Protein AF-V1CMM8-F1 (afdb_monomer_lite)

Foldseek 3Di:
DFDKDFWFFQVLVVVLCVVLVVLLLVLLVCVVDFDFDDDPRDTDGDHSVNSVVVNVVSVVVSCVVRVPPDTQWIATLQAIAGPVVRDGDGPVQFQAKEWAWAWFQDDDPPDDTDTDTWGWIWTAGDPDFIAIETRTDLVVQVRSCVSPVPHHYPSVLNVVLVVLVVVLVVVVVCCSPPVSVPPDDPVNVVVSVVSVCCSRPVSRVVRLVVVCVVRNQQDHHADPVGGRPGNHHYD

Structure (mmCIF, N/CA/C/O backbone):
data_AF-V1CMM8-F1
#
_entry.id   AF-V1CMM8-F1
#
loop_
_atom_site.group_PDB
_atom_site.id
_atom_site.type_symbol
_atom_site.label_atom_id
_atom_site.label_alt_id
_atom_site.label_comp_id
_atom_site.label_asym_id
_atom_site.label_entity_id
_atom_site.label_seq_id
_atom_site.pdbx_PDB_ins_code
_atom_site.Cartn_x
_atom_site.Cartn_y
_atom_site.Cartn_z
_atom_site.occupancy
_atom_site.B_iso_or_equiv
_atom_site.auth_seq_id
_atom_site.auth_comp_id
_atom_site.auth_asym_id
_atom_site.auth_atom_id
_atom_site.pdbx_PDB_model_num
ATOM 1 N N . MET A 1 1 ? 4.673 19.476 23.984 1.00 42.09 1 MET A N 1
ATOM 2 C CA . MET A 1 1 ? 3.910 19.162 22.752 1.00 42.09 1 MET A CA 1
ATOM 3 C C . MET A 1 1 ? 3.927 17.649 22.552 1.00 42.09 1 MET A C 1
ATOM 5 O O . MET A 1 1 ? 4.979 17.102 22.252 1.00 42.09 1 MET A O 1
ATOM 9 N N . LYS A 1 2 ? 2.826 16.941 22.838 1.00 54.44 2 LYS A N 1
ATOM 10 C CA . LYS A 1 2 ? 2.762 15.472 22.707 1.00 54.44 2 LYS A CA 1
ATOM 11 C C . LYS A 1 2 ? 3.070 15.080 21.256 1.00 54.44 2 LYS A C 1
ATOM 13 O O . LYS A 1 2 ? 2.524 15.695 20.346 1.00 54.44 2 LYS A O 1
ATOM 18 N N . SER A 1 3 ? 3.980 14.129 21.045 1.00 76.62 3 SER A N 1
ATOM 19 C CA . SER A 1 3 ? 4.471 13.712 19.724 1.00 76.62 3 SER A CA 1
ATOM 20 C C . SER A 1 3 ? 3.308 13.336 18.796 1.00 76.62 3 SER A C 1
ATOM 22 O O . SER A 1 3 ? 2.634 12.333 19.036 1.00 76.62 3 SER A O 1
ATOM 24 N N . LYS A 1 4 ? 3.057 14.146 17.761 1.00 87.19 4 LYS A N 1
ATOM 25 C CA . LYS A 1 4 ? 2.052 13.886 16.720 1.00 87.19 4 LYS A CA 1
ATOM 26 C C . LYS A 1 4 ? 2.775 13.588 15.418 1.00 87.19 4 LYS A C 1
ATOM 28 O O . LYS A 1 4 ? 3.549 14.423 14.953 1.00 87.19 4 LYS A O 1
ATOM 33 N N . ILE A 1 5 ? 2.492 12.440 14.812 1.00 91.69 5 ILE A N 1
ATOM 34 C CA . ILE A 1 5 ? 3.085 12.065 13.525 1.00 91.69 5 ILE A CA 1
ATOM 35 C C . ILE A 1 5 ? 1.998 12.083 12.459 1.00 91.69 5 ILE A C 1
ATOM 37 O O . ILE A 1 5 ? 0.996 11.372 12.562 1.00 91.69 5 ILE A O 1
ATOM 41 N N . LYS A 1 6 ? 2.191 12.933 11.447 1.00 93.31 6 LYS A N 1
ATOM 42 C CA . LYS A 1 6 ? 1.256 13.129 10.335 1.00 93.31 6 LYS A CA 1
ATOM 43 C C . LYS A 1 6 ? 1.526 12.116 9.228 1.00 93.31 6 LYS A C 1
ATOM 45 O O . LYS A 1 6 ? 2.673 11.893 8.848 1.00 93.31 6 LYS A O 1
ATOM 50 N N . PHE A 1 7 ? 0.457 11.563 8.671 1.00 92.44 7 PHE A N 1
ATOM 51 C CA . PHE A 1 7 ? 0.511 10.641 7.547 1.00 92.44 7 PHE A CA 1
ATOM 52 C C . PHE A 1 7 ? -0.087 11.263 6.292 1.00 92.44 7 PHE A C 1
ATOM 54 O O . PHE A 1 7 ? -1.218 11.758 6.287 1.00 92.44 7 PHE A O 1
ATOM 61 N N . HIS A 1 8 ? 0.686 11.186 5.215 1.00 90.94 8 HIS A N 1
ATOM 62 C CA . HIS A 1 8 ? 0.314 11.623 3.876 1.00 90.94 8 HIS A CA 1
ATOM 63 C C . HIS A 1 8 ? -0.118 10.429 3.026 1.00 90.94 8 HIS A C 1
ATOM 65 O O . HIS A 1 8 ? 0.166 9.269 3.347 1.00 90.94 8 HIS A O 1
ATOM 71 N N . SER A 1 9 ? -0.833 10.710 1.939 1.00 88.50 9 SER A N 1
ATOM 72 C CA . SER A 1 9 ? -1.258 9.655 1.029 1.00 88.50 9 SER A CA 1
ATOM 73 C C . SER A 1 9 ? -0.070 9.085 0.261 1.00 88.50 9 SER A C 1
ATOM 75 O O . SER A 1 9 ? 0.731 9.827 -0.291 1.00 88.50 9 SER A O 1
ATOM 77 N N . ILE A 1 10 ? 0.001 7.761 0.143 1.00 87.94 10 ILE A N 1
ATOM 78 C CA . ILE A 1 10 ? 1.009 7.085 -0.688 1.00 87.94 10 ILE A CA 1
ATOM 79 C C . ILE A 1 10 ? 0.524 6.822 -2.121 1.00 87.94 10 ILE A C 1
ATOM 81 O O . ILE A 1 10 ? 1.169 6.072 -2.852 1.00 87.94 10 ILE A O 1
ATOM 85 N N . PHE A 1 11 ? -0.604 7.418 -2.529 1.00 85.81 11 PHE A N 1
ATOM 86 C CA . PHE A 1 11 ? -1.173 7.243 -3.871 1.00 85.81 11 PHE A CA 1
ATOM 87 C C . PHE A 1 11 ? -0.202 7.674 -4.976 1.00 85.81 11 PHE A C 1
ATOM 89 O O . PHE A 1 11 ? -0.108 7.010 -6.003 1.00 85.81 11 PHE A O 1
ATOM 96 N N . TYR A 1 12 ? 0.602 8.711 -4.730 1.00 84.25 12 TYR A N 1
ATOM 97 C CA . TYR A 1 12 ? 1.599 9.181 -5.691 1.00 84.25 12 TYR A CA 1
ATOM 98 C C . TYR A 1 12 ? 2.592 8.101 -6.122 1.00 84.25 12 TYR A C 1
ATOM 100 O O . TYR A 1 12 ? 3.087 8.160 -7.237 1.00 84.25 12 TYR A O 1
ATOM 108 N N . ARG A 1 13 ? 2.872 7.092 -5.282 1.00 84.44 13 ARG A N 1
ATOM 109 C CA . ARG A 1 13 ? 3.796 6.003 -5.636 1.00 84.44 13 ARG A CA 1
ATOM 110 C C . ARG A 1 13 ? 3.276 5.179 -6.809 1.00 84.44 13 ARG A C 1
ATOM 112 O O . ARG A 1 13 ? 4.065 4.658 -7.584 1.00 84.44 13 ARG A O 1
ATOM 119 N N . TYR A 1 14 ? 1.955 5.054 -6.923 1.00 81.19 14 TYR A N 1
ATOM 120 C CA . TYR A 1 14 ? 1.317 4.397 -8.057 1.00 81.19 14 TYR A CA 1
ATOM 121 C C . TYR A 1 14 ? 1.466 5.236 -9.332 1.00 81.19 14 TYR A C 1
ATOM 123 O O . TYR A 1 14 ? 1.880 4.703 -10.355 1.00 81.19 14 TYR A O 1
ATOM 131 N N . ILE A 1 15 ? 1.228 6.550 -9.248 1.00 82.56 15 ILE A N 1
ATOM 132 C CA . ILE A 1 15 ? 1.434 7.484 -10.370 1.00 82.56 15 ILE A CA 1
ATOM 133 C C . ILE A 1 15 ? 2.903 7.481 -10.806 1.00 82.56 15 ILE A C 1
ATOM 135 O O . ILE A 1 15 ? 3.198 7.355 -11.989 1.00 82.56 15 ILE A O 1
ATOM 139 N N . LEU A 1 16 ? 3.825 7.549 -9.844 1.00 86.19 16 LEU A N 1
ATOM 140 C CA . LEU A 1 16 ? 5.259 7.501 -10.092 1.00 86.19 16 LEU A CA 1
ATOM 141 C C . LEU A 1 16 ? 5.644 6.215 -10.824 1.00 86.19 16 LEU A C 1
ATOM 143 O O . LEU A 1 16 ? 6.392 6.270 -11.789 1.00 86.19 16 LEU A O 1
ATOM 147 N N . PHE A 1 17 ? 5.098 5.068 -10.417 1.00 83.31 17 PHE A N 1
ATOM 148 C CA . PHE A 1 17 ? 5.341 3.806 -11.111 1.00 83.31 17 PHE A CA 1
ATOM 149 C C . PHE A 1 17 ? 4.831 3.825 -12.562 1.00 83.31 17 PHE A C 1
ATOM 151 O O . PHE A 1 17 ? 5.543 3.369 -13.451 1.00 83.31 17 PHE A O 1
ATOM 158 N N . ILE A 1 18 ? 3.643 4.390 -12.813 1.00 83.75 18 ILE A N 1
ATOM 159 C CA . ILE A 1 18 ? 3.094 4.542 -14.173 1.00 83.75 18 ILE A CA 1
ATOM 160 C C . ILE A 1 18 ? 3.997 5.416 -15.047 1.00 83.75 18 ILE A C 1
ATOM 162 O O . ILE A 1 18 ? 4.162 5.107 -16.218 1.00 83.75 18 ILE A O 1
ATOM 166 N N . VAL A 1 19 ? 4.577 6.487 -14.499 1.00 86.50 19 VAL A N 1
ATOM 167 C CA . VAL A 1 19 ? 5.469 7.393 -15.243 1.00 86.50 19 VAL A CA 1
ATOM 168 C C . VAL A 1 19 ? 6.853 6.777 -15.455 1.00 86.50 19 VAL A C 1
ATOM 170 O O . VAL A 1 19 ? 7.420 6.893 -16.538 1.00 86.50 19 VAL A O 1
ATOM 173 N N . LEU A 1 20 ? 7.402 6.102 -14.442 1.00 86.88 20 LEU A N 1
ATOM 174 C CA . LEU A 1 20 ? 8.734 5.505 -14.523 1.00 86.88 20 LEU A CA 1
ATOM 175 C C . LEU A 1 20 ? 8.780 4.314 -15.480 1.00 86.88 20 LEU A C 1
ATOM 177 O O . LEU A 1 20 ? 9.779 4.145 -16.167 1.00 86.88 20 LEU A O 1
ATOM 181 N N . LEU A 1 21 ? 7.722 3.502 -15.557 1.00 85.00 21 LEU A N 1
ATOM 182 C CA . LEU A 1 21 ? 7.734 2.288 -16.376 1.00 85.00 21 LEU A CA 1
ATOM 183 C C . LEU A 1 21 ? 8.018 2.575 -17.874 1.00 85.00 21 LEU A C 1
ATOM 185 O O . LEU A 1 21 ? 8.948 1.965 -18.401 1.00 85.00 21 LEU A O 1
ATOM 189 N N . PRO A 1 22 ? 7.331 3.512 -18.562 1.00 83.69 22 PRO A N 1
ATOM 190 C CA . PRO A 1 22 ? 7.676 3.910 -19.929 1.00 83.69 22 PRO A CA 1
ATOM 191 C C . PRO A 1 22 ? 9.093 4.469 -20.068 1.00 83.69 22 PRO A C 1
ATOM 193 O O . PRO A 1 22 ? 9.783 4.114 -21.016 1.00 83.69 22 PRO A O 1
ATOM 196 N N . ILE A 1 23 ? 9.550 5.298 -19.121 1.00 84.50 23 ILE A N 1
ATOM 197 C CA . ILE A 1 23 ? 10.913 5.860 -19.145 1.00 84.50 23 ILE A CA 1
ATOM 198 C C . ILE A 1 23 ? 11.949 4.733 -19.103 1.00 84.50 23 ILE A C 1
ATOM 200 O O . ILE A 1 23 ? 12.916 4.755 -19.856 1.00 84.50 23 ILE A O 1
ATOM 204 N N . MET A 1 24 ? 11.723 3.714 -18.272 1.00 82.06 24 MET A N 1
ATOM 205 C CA . MET A 1 24 ? 12.600 2.545 -18.186 1.00 82.06 24 MET A CA 1
ATOM 206 C C . MET A 1 24 ? 12.558 1.668 -19.442 1.00 82.06 24 MET A C 1
ATOM 208 O O . MET A 1 24 ? 13.577 1.092 -19.812 1.00 82.06 24 MET A O 1
ATOM 212 N N . LEU A 1 25 ? 11.405 1.561 -20.107 1.00 79.19 25 LEU A N 1
ATOM 213 C CA . LEU A 1 25 ? 11.302 0.857 -21.388 1.00 79.19 25 LEU A CA 1
ATOM 214 C C . LEU A 1 25 ? 12.064 1.599 -22.489 1.00 79.19 25 LEU A C 1
ATOM 216 O O . LEU A 1 25 ? 12.856 0.979 -23.192 1.00 79.19 25 LEU A O 1
ATOM 220 N N . LEU A 1 26 ? 11.887 2.920 -22.591 1.00 80.81 26 LEU A N 1
ATOM 221 C CA . LEU A 1 26 ? 12.640 3.763 -23.524 1.00 80.81 26 LEU A CA 1
ATOM 222 C C . LEU A 1 26 ? 14.141 3.673 -23.262 1.00 80.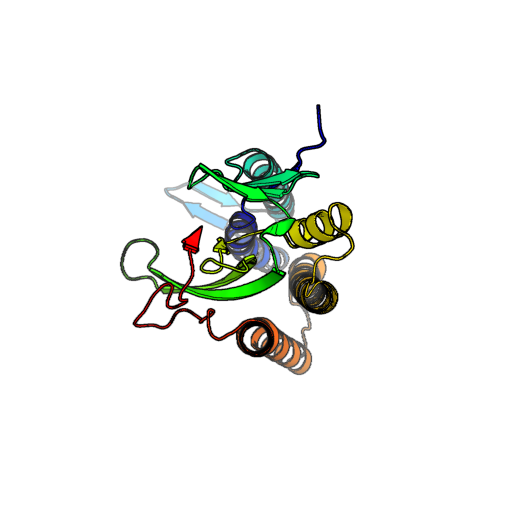81 26 LEU A C 1
ATOM 224 O O . LEU A 1 26 ? 14.904 3.495 -24.198 1.00 80.81 26 LEU A O 1
ATOM 228 N N . TYR A 1 27 ? 14.545 3.703 -21.994 1.00 78.69 27 TYR A N 1
ATOM 229 C CA . TYR A 1 27 ? 15.927 3.500 -21.571 1.00 78.69 27 TYR A CA 1
ATOM 230 C C . TYR A 1 27 ? 16.491 2.135 -22.002 1.00 78.69 27 TYR A C 1
ATOM 232 O O . TYR A 1 27 ? 17.626 2.023 -22.464 1.00 78.69 27 TYR A O 1
ATOM 240 N N . SER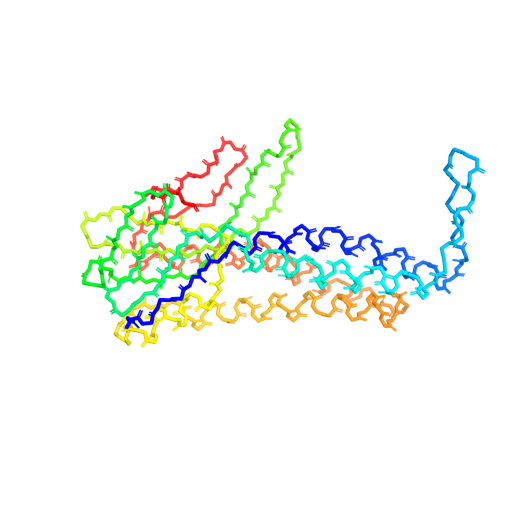 A 1 28 ? 15.695 1.070 -21.875 1.00 74.12 28 SER A N 1
ATOM 241 C CA . SER A 1 28 ? 16.104 -0.267 -22.312 1.00 74.12 28 SER A CA 1
ATOM 242 C C . SER A 1 28 ? 16.290 -0.340 -23.831 1.00 74.12 28 SER A C 1
ATOM 244 O O . SER A 1 28 ? 17.189 -1.042 -24.284 1.00 74.12 28 SER A O 1
ATOM 246 N N . ILE A 1 29 ? 15.461 0.372 -24.601 1.00 72.81 29 ILE A N 1
ATOM 247 C CA . ILE A 1 29 ? 15.526 0.429 -26.071 1.00 72.81 29 ILE A CA 1
ATOM 248 C C . ILE A 1 29 ? 16.666 1.345 -26.536 1.00 72.81 29 ILE A C 1
ATOM 250 O O . ILE A 1 29 ? 17.385 0.997 -27.473 1.00 72.81 29 ILE A O 1
ATOM 254 N N . SER A 1 30 ? 16.885 2.481 -25.866 1.00 69.69 30 SER A N 1
ATOM 255 C CA . SER A 1 30 ? 17.904 3.465 -26.252 1.00 69.69 30 SER A CA 1
ATOM 256 C C . SER A 1 30 ? 19.328 2.915 -26.178 1.00 69.69 30 SER A C 1
ATOM 258 O O . SER A 1 30 ? 20.198 3.374 -26.906 1.00 69.69 30 SER A O 1
ATOM 260 N N . ASN A 1 31 ? 19.562 1.905 -25.335 1.00 66.06 31 ASN A N 1
ATOM 261 C CA . ASN A 1 31 ? 20.842 1.191 -25.284 1.00 66.06 31 ASN A CA 1
ATOM 262 C C . ASN A 1 31 ? 21.121 0.390 -26.578 1.00 66.06 31 ASN A C 1
ATOM 264 O O . ASN A 1 31 ? 22.265 0.116 -26.918 1.00 66.06 31 ASN A O 1
ATOM 268 N N . THR A 1 32 ? 20.083 0.011 -27.330 1.00 61.62 32 THR A N 1
ATOM 269 C CA . THR A 1 32 ? 20.241 -0.731 -28.595 1.00 61.62 32 THR A CA 1
ATOM 270 C C . THR A 1 32 ? 20.252 0.161 -29.835 1.00 61.62 32 THR A C 1
ATOM 272 O O . THR A 1 32 ? 20.839 -0.217 -30.846 1.00 61.62 32 THR A O 1
ATOM 275 N N . THR A 1 33 ? 19.631 1.343 -29.771 1.00 63.09 33 THR A N 1
ATOM 276 C CA . THR A 1 33 ? 19.481 2.281 -30.896 1.00 63.09 33 THR A CA 1
ATOM 277 C C . THR A 1 33 ? 19.284 3.706 -30.384 1.00 63.09 33 THR A C 1
ATOM 279 O O . THR A 1 33 ? 18.525 3.902 -29.438 1.00 63.09 33 THR A O 1
ATOM 282 N N . VAL A 1 34 ? 19.865 4.712 -31.042 1.00 65.31 34 VAL A N 1
ATOM 283 C CA . VAL A 1 34 ? 19.573 6.126 -30.739 1.00 65.31 34 VAL A CA 1
ATOM 284 C C . VAL A 1 34 ? 18.095 6.414 -31.027 1.00 65.31 34 VAL A C 1
ATOM 286 O O . VAL A 1 34 ? 17.593 6.058 -32.093 1.00 65.31 34 VAL A O 1
ATOM 289 N N . ILE A 1 35 ? 17.388 7.020 -30.066 1.00 64.56 35 ILE A N 1
ATOM 290 C CA . ILE A 1 35 ? 15.971 7.375 -30.211 1.00 64.56 35 ILE A CA 1
ATOM 291 C C . ILE A 1 35 ? 15.877 8.858 -30.572 1.00 64.56 35 ILE A C 1
ATOM 293 O O . ILE A 1 35 ? 16.090 9.722 -29.718 1.00 64.56 35 ILE A O 1
ATOM 297 N N . ASP A 1 36 ? 15.507 9.133 -31.820 1.00 67.12 36 ASP A N 1
ATOM 298 C CA . ASP A 1 36 ? 15.130 10.468 -32.277 1.00 67.12 36 ASP A CA 1
ATOM 299 C C . ASP A 1 36 ? 13.607 10.608 -32.229 1.00 67.12 36 ASP A C 1
ATOM 301 O O . ASP A 1 36 ? 12.877 9.941 -32.964 1.00 67.12 36 ASP A O 1
ATOM 305 N N . ILE A 1 37 ? 13.110 11.468 -31.339 1.00 65.81 37 ILE A N 1
ATOM 306 C CA . ILE A 1 37 ? 11.687 11.814 -31.278 1.00 65.81 37 ILE A CA 1
ATOM 307 C C . ILE A 1 37 ? 11.506 13.153 -31.983 1.00 65.81 37 ILE A C 1
ATOM 309 O O . ILE A 1 37 ? 11.973 14.182 -31.497 1.00 65.81 37 ILE A O 1
ATOM 313 N N . THR A 1 38 ? 10.825 13.151 -33.126 1.00 58.66 38 THR A N 1
ATOM 314 C CA . THR A 1 38 ? 10.455 14.372 -33.847 1.00 58.66 38 THR A CA 1
ATOM 315 C C . THR A 1 38 ? 9.143 14.937 -33.313 1.00 58.66 38 THR A C 1
ATOM 317 O O . THR A 1 38 ? 8.119 14.255 -33.284 1.00 58.66 38 THR A O 1
ATOM 320 N N . PHE A 1 39 ? 9.159 16.200 -32.889 1.00 56.03 39 PHE A N 1
ATOM 321 C CA . PHE A 1 39 ? 7.969 16.917 -32.432 1.00 56.03 39 PHE A CA 1
ATOM 322 C C . PHE A 1 39 ? 7.926 18.311 -33.065 1.00 56.03 39 PHE A C 1
ATOM 324 O O . PHE A 1 39 ? 8.811 19.117 -32.795 1.00 56.03 39 PHE A O 1
ATOM 331 N N . PHE A 1 40 ? 6.906 18.587 -33.895 1.00 51.62 40 PHE A N 1
ATOM 332 C CA . PHE A 1 40 ? 6.659 19.903 -34.520 1.00 51.62 40 PHE A CA 1
ATOM 333 C C . PHE A 1 40 ? 7.940 20.584 -35.071 1.00 51.62 40 PHE A C 1
ATOM 335 O O . PHE A 1 40 ? 8.198 21.742 -34.768 1.00 51.62 40 PHE A O 1
ATOM 342 N N . ASP A 1 41 ? 8.744 19.840 -35.842 1.00 63.41 41 ASP A N 1
ATOM 343 C CA . ASP A 1 41 ? 10.022 20.242 -36.477 1.00 63.41 41 ASP A CA 1
ATOM 344 C C . ASP A 1 41 ? 11.293 20.229 -35.606 1.00 63.41 41 ASP A C 1
ATOM 346 O O . ASP A 1 41 ? 12.385 20.513 -36.099 1.00 63.41 41 ASP A O 1
ATOM 350 N N . TYR A 1 42 ? 11.206 19.800 -34.344 1.00 59.22 42 TYR A N 1
ATOM 351 C CA . TYR A 1 42 ? 12.376 19.567 -33.491 1.00 59.22 42 TYR A CA 1
ATOM 352 C C . TYR A 1 42 ? 12.680 18.072 -33.361 1.00 59.22 42 TYR A C 1
ATOM 354 O O . TYR A 1 42 ? 11.836 17.295 -32.915 1.00 59.22 42 TYR A O 1
ATOM 362 N N . THR A 1 43 ? 13.900 17.661 -33.715 1.00 65.31 43 THR A N 1
ATOM 363 C CA . THR A 1 43 ? 14.442 16.324 -33.423 1.00 65.31 43 THR A CA 1
ATOM 364 C C . THR A 1 43 ? 15.050 16.325 -32.025 1.00 65.31 43 THR A C 1
ATOM 366 O O . THR A 1 43 ? 16.121 16.894 -31.806 1.00 65.31 43 THR A O 1
ATOM 369 N N . LEU A 1 44 ? 14.372 15.703 -31.063 1.00 61.84 44 LEU A N 1
ATOM 370 C CA . LEU A 1 44 ? 14.939 15.463 -29.743 1.00 61.84 44 LEU A CA 1
ATOM 371 C C . LEU A 1 44 ? 15.681 14.122 -29.762 1.00 61.84 44 LEU A C 1
ATOM 373 O O . LEU A 1 44 ? 15.060 13.061 -29.679 1.00 61.84 44 LEU A O 1
ATOM 377 N N . THR A 1 45 ? 17.006 14.182 -29.850 1.00 66.94 45 THR A N 1
ATOM 378 C CA . THR A 1 45 ? 17.877 13.012 -29.704 1.00 66.94 45 THR A CA 1
ATOM 379 C C . THR A 1 45 ? 18.030 12.706 -28.219 1.00 66.94 45 THR A C 1
ATOM 381 O O . THR A 1 45 ? 18.704 13.428 -27.478 1.00 66.94 45 THR A O 1
ATOM 384 N N . ILE A 1 46 ? 17.368 11.652 -27.750 1.00 67.19 46 ILE A N 1
ATOM 385 C CA . ILE A 1 46 ? 17.420 11.263 -26.342 1.00 67.19 46 ILE A CA 1
ATOM 386 C C . ILE A 1 46 ? 18.571 10.275 -26.144 1.00 67.19 46 ILE A C 1
ATOM 388 O O . ILE A 1 46 ? 18.476 9.112 -26.533 1.00 67.19 46 ILE A O 1
ATOM 392 N N . ASN A 1 47 ? 19.645 10.727 -25.490 1.00 70.44 47 ASN A N 1
ATOM 393 C CA . ASN A 1 47 ? 20.711 9.834 -25.030 1.00 70.44 47 ASN A CA 1
ATOM 394 C C . ASN A 1 47 ? 20.282 9.074 -23.758 1.00 70.44 47 ASN A C 1
ATOM 396 O O . ASN A 1 47 ? 19.520 9.586 -22.931 1.00 70.44 47 ASN A O 1
ATOM 400 N N . GLU A 1 48 ? 20.835 7.879 -23.566 1.00 73.38 48 GLU A N 1
ATOM 401 C CA . GLU A 1 48 ? 20.591 7.008 -22.414 1.00 73.38 48 GLU A CA 1
ATOM 402 C C . GLU A 1 48 ? 20.851 7.729 -21.075 1.00 73.38 48 GLU A C 1
ATOM 404 O O . GLU A 1 48 ? 20.068 7.613 -20.128 1.00 73.38 48 GLU A O 1
ATOM 409 N N . GLU A 1 49 ? 21.930 8.512 -20.986 1.00 77.50 49 GLU A N 1
ATOM 410 C CA . GLU A 1 49 ? 22.302 9.234 -19.762 1.00 77.50 49 GLU A CA 1
ATOM 411 C C . GLU A 1 49 ? 21.243 10.258 -19.334 1.00 77.50 49 GLU A C 1
ATOM 413 O O . GLU A 1 49 ? 20.910 10.353 -18.151 1.00 77.50 49 GLU A O 1
ATOM 418 N N . TRP A 1 50 ? 20.641 10.973 -20.289 1.00 79.81 50 TRP A N 1
ATOM 419 C CA . TRP A 1 50 ? 19.587 11.946 -19.999 1.00 79.81 50 TRP A CA 1
ATOM 420 C C . TRP A 1 50 ? 18.343 11.274 -19.413 1.00 79.81 50 TRP A C 1
ATOM 422 O O . TRP A 1 50 ? 17.763 11.791 -18.456 1.00 79.81 50 TRP A O 1
ATOM 432 N N . LEU A 1 51 ? 17.974 10.084 -19.902 1.00 82.06 51 LEU A N 1
ATOM 433 C CA . LEU A 1 51 ? 16.870 9.304 -19.331 1.00 82.06 51 LEU A CA 1
ATOM 434 C C . LEU A 1 51 ? 17.145 8.901 -17.876 1.00 82.06 51 LEU A C 1
ATOM 436 O O . LEU A 1 51 ? 16.221 8.951 -17.056 1.00 82.06 51 LEU A O 1
ATOM 440 N N . LYS A 1 52 ? 18.402 8.579 -17.523 1.00 82.06 52 LYS A N 1
ATOM 441 C CA . LYS A 1 52 ? 18.792 8.284 -16.130 1.00 82.06 52 LYS A CA 1
ATOM 442 C C . LYS A 1 52 ? 18.521 9.478 -15.222 1.00 82.06 52 LYS A C 1
ATOM 444 O O . LYS A 1 52 ? 17.837 9.343 -14.204 1.00 82.06 52 LYS A O 1
ATOM 449 N N . TYR A 1 53 ? 19.025 10.650 -15.605 1.00 84.44 53 TYR A N 1
ATOM 450 C CA . TYR A 1 53 ? 18.869 11.870 -14.815 1.00 84.44 53 TYR A CA 1
ATOM 451 C C . TYR A 1 53 ? 17.405 12.297 -14.694 1.00 84.44 53 TYR A C 1
ATOM 453 O O . TYR A 1 53 ? 16.961 12.619 -13.591 1.00 84.44 53 TYR A O 1
ATOM 461 N N . ILE A 1 54 ? 16.633 12.223 -15.783 1.00 86.00 54 ILE A N 1
ATOM 462 C CA . ILE A 1 54 ? 15.198 12.543 -15.782 1.00 86.00 54 ILE A CA 1
ATOM 463 C C . ILE A 1 54 ? 14.437 11.619 -14.821 1.00 86.00 54 ILE A C 1
ATOM 465 O O . ILE A 1 54 ? 13.668 12.099 -13.985 1.00 86.00 54 ILE A O 1
ATOM 469 N N . ALA A 1 55 ? 14.672 10.304 -14.875 1.00 86.44 55 ALA A N 1
ATOM 470 C CA . ALA A 1 55 ? 13.997 9.347 -13.997 1.00 86.44 55 ALA A CA 1
ATOM 471 C C . ALA A 1 55 ? 14.322 9.580 -12.508 1.00 86.44 55 ALA A C 1
ATOM 473 O O . ALA A 1 55 ? 13.425 9.532 -11.655 1.00 86.44 55 ALA A O 1
ATOM 474 N N . ILE A 1 56 ? 15.591 9.861 -12.187 1.00 87.12 56 ILE A N 1
ATOM 475 C CA . ILE A 1 56 ? 16.036 10.168 -10.820 1.00 87.12 56 ILE A CA 1
ATOM 476 C C . ILE A 1 56 ? 15.400 11.477 -10.337 1.00 87.12 56 ILE A C 1
ATOM 478 O O . ILE A 1 56 ? 14.824 11.509 -9.247 1.00 87.12 56 ILE A O 1
ATOM 482 N N . ALA A 1 57 ? 15.442 12.532 -11.154 1.00 90.19 57 ALA A N 1
ATOM 483 C CA . ALA A 1 57 ? 14.871 13.833 -10.819 1.00 90.19 57 ALA A CA 1
ATOM 484 C C . ALA A 1 57 ? 13.362 13.736 -10.545 1.00 90.19 57 ALA A C 1
ATOM 486 O O . ALA A 1 57 ? 12.901 14.181 -9.493 1.00 90.19 57 ALA A O 1
ATOM 487 N N . ILE A 1 58 ? 12.599 13.073 -11.424 1.00 89.88 58 ILE A N 1
ATOM 488 C CA . ILE A 1 58 ? 11.154 12.843 -11.240 1.00 89.88 58 ILE A CA 1
ATOM 489 C C . ILE A 1 58 ? 10.884 12.077 -9.935 1.00 89.88 58 ILE A C 1
ATOM 491 O O . ILE A 1 58 ? 9.963 12.415 -9.183 1.00 89.88 58 ILE A O 1
ATOM 495 N N . SER A 1 59 ? 11.702 11.071 -9.623 1.00 87.19 59 SER A N 1
ATOM 496 C CA . SER A 1 59 ? 11.562 10.284 -8.394 1.00 87.19 59 SER A CA 1
ATOM 497 C C . SER A 1 59 ? 11.785 11.132 -7.139 1.00 87.19 59 SER A C 1
ATOM 499 O O . SER A 1 59 ? 10.951 11.108 -6.234 1.00 87.19 59 SER A O 1
ATOM 501 N N . ILE A 1 60 ? 12.854 11.931 -7.092 1.00 88.31 60 ILE A N 1
ATOM 502 C CA . ILE A 1 60 ? 13.171 12.790 -5.939 1.00 88.31 60 ILE A CA 1
ATOM 503 C C . ILE A 1 60 ? 12.113 13.882 -5.767 1.00 88.31 60 ILE A C 1
ATOM 505 O O . ILE A 1 60 ? 11.582 14.054 -4.669 1.00 88.31 60 ILE A O 1
ATOM 509 N N . ILE A 1 61 ? 11.765 14.583 -6.850 1.00 89.62 61 ILE A N 1
ATOM 510 C CA . ILE A 1 61 ? 10.786 15.677 -6.828 1.00 89.62 61 ILE A CA 1
ATOM 511 C C . ILE A 1 61 ? 9.423 15.158 -6.367 1.00 89.62 61 ILE A C 1
ATOM 513 O O . ILE A 1 61 ? 8.799 15.757 -5.490 1.00 89.62 61 ILE A O 1
ATOM 517 N N . SER A 1 62 ? 8.973 14.017 -6.898 1.00 86.00 62 SER A N 1
ATOM 518 C CA . SER A 1 62 ? 7.694 13.427 -6.493 1.00 86.00 62 SER A CA 1
ATOM 519 C C . SER A 1 62 ? 7.686 13.056 -5.007 1.00 86.00 62 SER A C 1
ATOM 521 O O . SER A 1 62 ? 6.771 13.451 -4.283 1.00 86.00 62 SER A O 1
ATOM 523 N N . VAL A 1 63 ? 8.717 12.368 -4.505 1.00 84.12 63 VAL A N 1
ATOM 524 C CA . VAL A 1 63 ? 8.811 12.025 -3.079 1.00 84.12 63 VAL A CA 1
ATOM 525 C C . VAL A 1 63 ? 8.831 13.286 -2.221 1.00 84.12 63 VAL A C 1
ATOM 527 O O . VAL A 1 63 ? 8.116 13.326 -1.221 1.00 84.12 63 VAL A O 1
ATOM 530 N N . GLY A 1 64 ? 9.584 14.315 -2.616 1.00 83.12 64 GLY A N 1
ATOM 531 C CA . GLY A 1 64 ? 9.638 15.599 -1.922 1.00 83.12 64 GLY A CA 1
ATOM 532 C C . GLY A 1 64 ? 8.255 16.235 -1.809 1.00 83.12 64 GLY A C 1
ATOM 533 O O . GLY A 1 64 ? 7.730 16.367 -0.706 1.00 83.12 64 GLY A O 1
ATOM 534 N N . ILE A 1 65 ? 7.617 16.543 -2.940 1.00 84.31 65 ILE A N 1
ATOM 535 C CA . ILE A 1 65 ? 6.308 17.216 -2.983 1.00 84.31 65 ILE A CA 1
ATOM 536 C C . ILE A 1 65 ? 5.262 16.429 -2.184 1.00 84.31 65 ILE A C 1
ATOM 538 O O . ILE A 1 65 ? 4.613 16.967 -1.284 1.00 84.31 65 ILE A O 1
ATOM 542 N N . PHE A 1 66 ? 5.112 15.131 -2.451 1.00 80.25 66 PHE A N 1
ATOM 543 C CA . PHE A 1 66 ? 4.059 14.334 -1.821 1.00 80.25 66 PHE A CA 1
ATOM 544 C C . PHE A 1 66 ? 4.329 13.981 -0.351 1.00 80.25 66 PHE A C 1
ATOM 546 O O . PHE A 1 66 ? 3.408 13.548 0.344 1.00 80.25 66 PHE A O 1
ATOM 553 N N . SER A 1 67 ? 5.550 14.189 0.150 1.00 74.44 67 SER A N 1
ATOM 554 C CA . SER A 1 67 ? 5.848 14.064 1.584 1.00 74.44 67 SER A CA 1
ATOM 555 C C . SER A 1 67 ? 5.346 15.253 2.405 1.00 74.44 67 SER A C 1
ATOM 557 O O . SER A 1 67 ? 5.151 15.098 3.610 1.00 74.44 67 SER A O 1
ATOM 559 N N . PHE A 1 68 ? 5.103 16.407 1.773 1.00 73.56 68 PHE A N 1
ATOM 560 C CA . PHE A 1 68 ? 4.619 17.622 2.442 1.00 73.56 68 PHE A CA 1
ATOM 561 C C . PHE A 1 68 ? 3.165 17.969 2.098 1.00 73.56 68 PHE A C 1
ATOM 563 O O . PHE A 1 68 ? 2.479 18.630 2.880 1.00 73.56 68 PHE A O 1
ATOM 570 N N . VAL A 1 69 ? 2.670 17.525 0.941 1.00 73.94 69 VAL A N 1
ATOM 571 C CA . VAL A 1 69 ? 1.331 17.885 0.464 1.00 73.94 69 VAL A CA 1
ATOM 572 C C . VAL A 1 69 ? 0.248 17.012 1.107 1.00 73.94 69 VAL A C 1
ATOM 574 O O . VAL A 1 69 ? 0.236 15.790 0.977 1.00 73.94 69 VAL A O 1
ATOM 577 N N . ASN A 1 70 ? -0.728 17.673 1.740 1.00 75.19 70 ASN A N 1
ATOM 578 C CA . ASN A 1 70 ? -2.017 17.124 2.183 1.00 75.19 70 ASN A CA 1
ATOM 579 C C . ASN A 1 70 ? -1.958 15.858 3.056 1.00 75.19 70 ASN A C 1
ATOM 581 O O . ASN A 1 70 ? -2.247 14.739 2.623 1.00 75.19 70 ASN A O 1
ATOM 585 N N . TRP A 1 71 ? -1.677 16.054 4.348 1.00 88.69 71 TRP A N 1
ATOM 586 C CA . TRP A 1 71 ? -1.825 14.998 5.350 1.00 88.69 71 TRP A CA 1
ATOM 587 C C . TRP A 1 71 ? -3.298 14.594 5.531 1.00 88.69 71 TRP A C 1
ATOM 589 O O . TRP A 1 71 ? -4.195 15.444 5.522 1.00 88.69 71 TRP A O 1
ATOM 599 N N . LYS A 1 72 ? -3.533 13.288 5.706 1.00 91.69 72 LYS A N 1
ATOM 600 C CA . LYS A 1 72 ? -4.863 12.671 5.847 1.00 91.69 72 LYS A CA 1
ATOM 601 C C . LYS A 1 72 ? -5.276 12.473 7.302 1.00 91.69 72 LYS A C 1
ATOM 603 O O . LYS A 1 72 ? -6.426 12.704 7.666 1.00 91.69 72 LYS A O 1
ATOM 608 N N . PHE A 1 73 ? -4.343 12.000 8.116 1.00 94.62 73 PHE A N 1
ATOM 609 C CA . PHE A 1 73 ? -4.563 11.684 9.521 1.00 94.62 73 PHE A CA 1
ATOM 610 C C . PHE A 1 73 ? -3.256 11.845 10.298 1.00 94.62 73 PHE A C 1
ATOM 612 O O . PHE A 1 73 ? -2.176 11.894 9.701 1.00 94.62 73 PHE A O 1
ATOM 619 N N . TYR A 1 74 ? -3.341 11.938 11.619 1.00 94.81 74 TYR A N 1
ATOM 620 C CA . TYR A 1 74 ? -2.172 11.829 12.486 1.00 94.81 74 TYR A CA 1
ATOM 621 C C . TYR A 1 74 ? -2.421 10.798 13.580 1.00 94.81 74 TYR A C 1
ATOM 623 O O . TYR A 1 74 ? -3.564 10.544 13.958 1.00 94.81 74 TYR A O 1
ATOM 631 N N . ILE A 1 75 ? -1.338 10.223 14.092 1.00 95.31 75 ILE A N 1
ATOM 632 C CA . ILE A 1 75 ? -1.364 9.323 15.245 1.00 95.31 75 ILE A CA 1
ATOM 633 C C . ILE A 1 75 ? -0.611 10.000 16.394 1.00 95.31 75 ILE A C 1
ATOM 635 O O . ILE A 1 75 ? 0.450 10.598 16.179 1.00 95.31 75 ILE A O 1
ATOM 639 N N . CYS A 1 76 ? -1.174 9.937 17.598 1.00 94.19 76 CYS A N 1
ATOM 640 C CA . CYS A 1 76 ? -0.554 10.404 18.834 1.00 94.19 76 CYS A CA 1
ATOM 641 C C . CYS A 1 76 ? -0.738 9.382 19.966 1.00 94.19 76 CYS A C 1
ATOM 643 O O . CYS A 1 76 ? -1.326 8.318 19.775 1.00 94.19 76 CYS A O 1
ATOM 645 N N . LYS A 1 77 ? -0.227 9.704 21.160 1.00 92.75 77 LYS A N 1
ATOM 646 C CA . LYS A 1 77 ? -0.306 8.817 22.331 1.00 92.75 77 LYS A CA 1
ATOM 647 C C . LYS A 1 77 ? -1.738 8.563 22.802 1.00 92.75 77 LYS A C 1
ATOM 649 O O . LYS A 1 77 ? -1.985 7.541 23.416 1.00 92.75 77 LYS A O 1
ATOM 654 N N . GLU A 1 78 ? -2.669 9.463 22.505 1.00 93.81 78 GLU A N 1
ATOM 655 C CA . GLU A 1 78 ? -4.069 9.370 22.935 1.00 93.81 78 GLU A CA 1
ATOM 656 C C . GLU A 1 78 ? -4.967 8.635 21.929 1.00 93.81 78 GLU A C 1
ATOM 658 O O . GLU A 1 78 ? -6.007 8.106 22.315 1.00 93.81 78 GLU A O 1
ATOM 663 N N . GLY A 1 79 ? -4.599 8.616 20.644 1.00 94.50 79 GLY A N 1
ATOM 664 C CA . GLY A 1 79 ? -5.433 8.028 19.601 1.00 94.50 79 GLY A CA 1
ATOM 665 C C . GLY A 1 79 ? -5.057 8.454 18.184 1.00 94.50 79 GLY A C 1
ATOM 666 O O . GLY A 1 79 ? -3.929 8.872 17.898 1.00 94.50 79 GLY A O 1
ATOM 667 N N . ILE A 1 80 ? -6.034 8.357 17.283 1.00 96.44 80 ILE A N 1
ATOM 668 C CA . ILE A 1 80 ? -5.901 8.669 15.857 1.00 96.44 80 ILE A CA 1
ATOM 669 C C . ILE A 1 80 ? -6.872 9.791 15.494 1.00 96.44 80 ILE A C 1
ATOM 671 O O . ILE A 1 80 ? -8.066 9.698 15.757 1.00 96.44 80 ILE A O 1
ATOM 675 N N . TYR A 1 81 ? -6.374 10.837 14.838 1.00 96.44 81 TYR A N 1
ATOM 676 C CA . TYR A 1 81 ? -7.199 11.934 14.331 1.00 96.44 81 TYR A CA 1
ATOM 677 C C . TYR A 1 81 ? -7.315 11.895 12.810 1.00 96.44 81 TYR A C 1
ATOM 679 O O . TYR A 1 81 ? -6.306 11.786 12.109 1.00 96.44 81 TYR A O 1
ATOM 687 N N . LEU A 1 82 ? -8.529 12.072 12.300 1.00 95.69 82 LEU A N 1
ATOM 688 C CA . LEU A 1 82 ? -8.891 11.992 10.890 1.00 95.69 82 LEU A CA 1
ATOM 689 C C . LEU A 1 82 ? -9.291 13.377 10.379 1.00 95.69 82 LEU A C 1
ATOM 691 O O . LEU A 1 82 ? -10.385 13.855 10.660 1.00 95.69 82 LEU A O 1
ATOM 695 N N . ARG A 1 83 ? -8.432 14.000 9.565 1.00 93.06 83 ARG A N 1
ATOM 696 C CA . ARG A 1 83 ? -8.607 15.393 9.119 1.00 93.06 83 ARG A CA 1
ATOM 697 C C . ARG A 1 83 ? -9.862 15.613 8.281 1.00 93.06 83 ARG A C 1
ATOM 699 O O . ARG A 1 83 ? -10.520 16.631 8.414 1.00 93.06 83 ARG A O 1
ATOM 706 N N . LYS A 1 84 ? -10.170 14.674 7.382 1.00 91.19 84 LYS A N 1
ATOM 707 C CA . LYS A 1 84 ? -11.236 14.831 6.376 1.00 91.19 84 LYS A CA 1
ATOM 708 C C . LYS A 1 84 ? -12.633 14.958 6.990 1.00 91.19 84 LYS A C 1
ATOM 710 O O . LYS A 1 84 ? -13.484 15.610 6.405 1.00 91.19 84 LYS A O 1
ATOM 715 N N . ILE A 1 85 ? -12.856 14.294 8.119 1.00 92.94 85 ILE A N 1
ATOM 716 C CA . ILE A 1 85 ? -14.149 14.244 8.813 1.00 92.94 85 ILE A CA 1
ATOM 717 C C . ILE A 1 85 ? -14.080 14.885 10.203 1.00 92.94 85 ILE A C 1
ATOM 719 O O . ILE A 1 85 ? -15.003 14.709 10.984 1.00 92.94 85 ILE A O 1
ATOM 723 N N . ASP A 1 86 ? -12.964 15.551 10.513 1.00 93.88 86 ASP A N 1
ATOM 724 C CA . ASP A 1 86 ? -12.676 16.164 11.811 1.00 93.88 86 ASP A CA 1
ATOM 725 C C . ASP A 1 86 ? -12.989 15.256 13.018 1.00 93.88 86 ASP A C 1
ATOM 727 O O . ASP A 1 86 ? -13.628 15.651 13.988 1.00 93.88 86 ASP A O 1
ATOM 731 N N . LEU A 1 87 ? -12.562 13.988 12.943 1.00 95.12 87 LEU A N 1
ATOM 732 C CA . LEU A 1 87 ? -12.876 12.982 13.962 1.00 95.12 87 LEU A CA 1
ATOM 733 C C . LEU A 1 87 ? -11.620 12.535 14.703 1.00 95.12 87 LEU A C 1
ATOM 735 O O . LEU A 1 87 ? -10.690 11.993 14.099 1.00 95.12 87 LEU A O 1
ATOM 739 N N . PHE A 1 88 ? -11.631 12.684 16.025 1.00 96.38 88 PHE A N 1
ATOM 740 C CA . PHE A 1 88 ? -10.658 12.060 16.914 1.00 96.38 88 PHE A CA 1
ATOM 741 C C . PHE A 1 88 ? -11.198 10.732 17.453 1.00 96.38 88 PHE A C 1
ATOM 743 O O . PHE A 1 88 ? -12.301 10.684 17.988 1.00 96.38 88 PHE A O 1
ATOM 750 N N . VAL A 1 89 ? -10.418 9.660 17.315 1.00 96.25 89 VAL A N 1
ATOM 751 C CA . VAL A 1 89 ? -10.748 8.326 17.828 1.00 96.25 89 VAL A CA 1
ATOM 752 C C . VAL A 1 89 ? -9.713 7.953 18.894 1.00 96.25 89 VAL A C 1
ATOM 754 O O . VAL A 1 89 ? -8.553 7.711 18.536 1.00 96.25 89 VAL A O 1
ATOM 757 N N . PRO A 1 90 ? -10.081 7.933 20.188 1.00 96.19 90 PRO A N 1
ATOM 758 C CA . PRO A 1 90 ? -9.168 7.554 21.260 1.00 96.19 90 PRO A CA 1
ATOM 759 C C . PRO A 1 90 ? -8.837 6.060 21.192 1.00 96.19 90 PRO A C 1
ATOM 761 O O . PRO A 1 90 ? -9.628 5.266 20.685 1.00 96.19 90 PRO A O 1
ATOM 764 N N . TRP A 1 91 ? -7.686 5.654 21.734 1.00 96.19 91 TRP A N 1
ATOM 765 C CA . TRP A 1 91 ? -7.273 4.243 21.721 1.00 96.19 91 TRP A CA 1
ATOM 766 C C . TRP A 1 91 ? -8.290 3.292 22.360 1.00 96.19 91 TRP A C 1
ATOM 768 O O . TRP A 1 91 ? -8.448 2.184 21.860 1.00 96.19 91 TRP A O 1
ATOM 778 N N . ASN A 1 92 ? -9.000 3.738 23.400 1.00 94.00 92 ASN A N 1
ATOM 779 C CA . ASN A 1 92 ? -10.005 2.936 24.106 1.00 94.00 92 ASN A CA 1
ATOM 780 C C . ASN A 1 92 ? -11.186 2.528 23.211 1.00 94.00 92 ASN A C 1
ATOM 782 O O . ASN A 1 92 ? -11.792 1.492 23.446 1.00 94.00 92 ASN A O 1
ATOM 786 N N . ASP A 1 93 ? -11.484 3.305 22.166 1.00 95.38 93 ASP A N 1
ATOM 787 C CA . ASP A 1 93 ? -12.580 3.005 21.238 1.00 95.38 93 ASP A CA 1
ATOM 788 C C . ASP A 1 93 ? -12.150 2.049 20.113 1.00 95.38 93 ASP A C 1
ATOM 790 O O . ASP A 1 93 ? -12.987 1.604 19.317 1.00 95.38 93 ASP A O 1
ATOM 794 N N . ILE A 1 94 ? -10.846 1.768 19.993 1.00 97.00 94 ILE A N 1
ATOM 795 C CA . ILE A 1 94 ? -10.259 1.004 18.892 1.00 97.00 94 ILE A CA 1
ATOM 796 C C . ILE A 1 94 ? -10.008 -0.434 19.342 1.00 97.00 94 ILE A C 1
ATOM 798 O O . ILE A 1 94 ? -9.146 -0.711 20.168 1.00 97.00 94 ILE A O 1
ATOM 802 N N . VAL A 1 95 ? -10.703 -1.373 18.704 1.00 96.56 95 VAL A N 1
ATOM 803 C CA . VAL A 1 95 ? -10.549 -2.814 18.955 1.00 96.56 95 VAL A CA 1
ATOM 804 C C . VAL A 1 95 ? -9.308 -3.365 18.255 1.00 96.56 95 VAL A C 1
ATOM 806 O O . VAL A 1 95 ? -8.584 -4.209 18.787 1.00 96.56 95 VAL A O 1
ATOM 809 N N . ALA A 1 96 ? -9.071 -2.914 17.024 1.00 97.44 96 ALA A N 1
ATOM 810 C CA . ALA A 1 96 ? -7.953 -3.355 16.207 1.00 97.44 96 ALA A CA 1
ATOM 811 C C . ALA A 1 96 ? -7.628 -2.332 15.119 1.00 97.44 96 ALA A C 1
ATOM 813 O O . ALA A 1 96 ? -8.494 -1.591 14.647 1.00 97.44 96 ALA A O 1
ATOM 814 N N . VAL A 1 97 ? -6.380 -2.349 14.659 1.00 97.88 97 VAL A N 1
ATOM 815 C CA . VAL A 1 97 ? -5.939 -1.589 13.487 1.00 97.88 97 VAL A CA 1
ATOM 816 C C . VAL A 1 97 ? -5.303 -2.557 12.507 1.00 97.88 97 VAL A C 1
ATOM 818 O O . VAL A 1 97 ? -4.459 -3.361 12.884 1.00 97.88 97 VAL A O 1
ATOM 821 N N . SER A 1 98 ? -5.692 -2.512 11.238 1.00 97.75 98 SER A N 1
ATOM 822 C CA . SER A 1 98 ? -5.126 -3.390 10.209 1.00 97.75 98 SER A CA 1
ATOM 823 C C . SER A 1 98 ? -4.690 -2.618 8.982 1.00 97.75 98 SER A C 1
ATOM 825 O O . SER A 1 98 ? -5.286 -1.609 8.623 1.00 97.75 98 SER A O 1
ATOM 827 N N . HIS A 1 99 ? -3.655 -3.107 8.311 1.00 97.50 99 HIS A N 1
ATOM 828 C CA . HIS A 1 99 ? -3.244 -2.624 7.000 1.00 97.50 99 HIS A CA 1
ATOM 829 C C . HIS A 1 99 ? -3.563 -3.696 5.964 1.00 97.50 99 HIS A C 1
ATOM 831 O O . HIS A 1 99 ? -3.066 -4.812 6.046 1.00 97.50 99 HIS A O 1
ATOM 837 N N . ILE A 1 100 ? -4.445 -3.400 5.021 1.00 96.50 100 ILE A N 1
ATOM 838 C CA . ILE A 1 100 ? -4.904 -4.365 4.016 1.00 96.50 100 ILE A CA 1
ATOM 839 C C . ILE A 1 100 ? -4.918 -3.751 2.637 1.00 96.50 100 ILE A C 1
ATOM 841 O O . ILE A 1 100 ? -4.855 -2.534 2.481 1.00 96.50 100 ILE A O 1
ATOM 845 N N . TRP A 1 101 ? -4.996 -4.592 1.617 1.00 94.88 101 TRP A N 1
ATOM 846 C CA . TRP A 1 101 ? -5.105 -4.137 0.244 1.00 94.88 101 TRP A CA 1
ATOM 847 C C . TRP A 1 101 ? -6.527 -4.384 -0.243 1.00 94.88 101 TRP A C 1
ATOM 849 O O . TRP A 1 101 ? -7.000 -5.516 -0.239 1.00 94.88 101 TRP A O 1
ATOM 859 N N . ILE A 1 102 ? -7.214 -3.311 -0.627 1.00 92.50 102 ILE A N 1
ATOM 860 C CA . ILE A 1 102 ? -8.563 -3.366 -1.192 1.00 92.50 102 ILE A CA 1
ATOM 861 C C . ILE A 1 102 ? -8.455 -2.972 -2.655 1.00 92.50 102 ILE A C 1
ATOM 863 O O . ILE A 1 102 ? -7.878 -1.935 -2.980 1.00 92.50 102 ILE A O 1
ATOM 867 N N . ASN A 1 103 ? -9.034 -3.777 -3.532 1.00 90.12 103 ASN A N 1
ATOM 868 C CA . ASN A 1 103 ? -8.995 -3.490 -4.960 1.00 90.12 103 ASN A CA 1
ATOM 869 C C . ASN A 1 103 ? -9.931 -2.312 -5.222 1.00 90.12 103 ASN A C 1
ATOM 871 O O . ASN A 1 103 ? -11.081 -2.317 -4.776 1.00 90.12 103 ASN A O 1
ATOM 875 N N . GLU A 1 104 ? -9.420 -1.300 -5.908 1.00 84.88 104 GLU A N 1
ATOM 876 C CA . GLU A 1 104 ? -10.225 -0.257 -6.515 1.00 84.88 104 GLU A CA 1
ATOM 877 C C . GLU A 1 104 ? -10.453 -0.592 -7.983 1.00 84.88 104 GLU A C 1
ATOM 879 O O . GLU A 1 104 ? -9.515 -0.916 -8.712 1.00 84.88 104 GLU A O 1
ATOM 884 N N . CYS A 1 105 ? -11.714 -0.488 -8.387 1.00 74.06 105 CYS A N 1
ATOM 885 C CA . CYS A 1 105 ? -12.154 -0.530 -9.770 1.00 74.06 105 CYS A CA 1
ATOM 886 C C . CYS A 1 105 ? -12.825 0.819 -10.040 1.00 74.06 105 CYS A C 1
ATOM 888 O O . CYS A 1 105 ? -14.030 0.992 -9.849 1.00 74.06 105 CYS A O 1
ATOM 890 N N . GLY A 1 106 ? -12.010 1.817 -10.382 1.00 63.34 106 GLY A N 1
ATOM 891 C CA . GLY A 1 106 ? -12.437 3.210 -10.506 1.00 63.34 106 GLY A CA 1
ATOM 892 C C . GLY A 1 106 ? -12.436 3.701 -11.950 1.00 63.34 106 GLY A C 1
ATOM 893 O O . GLY A 1 106 ? -11.615 3.269 -12.754 1.00 63.34 106 GLY A O 1
ATOM 894 N N . ARG A 1 107 ? -13.333 4.643 -12.268 1.00 54.91 107 ARG A N 1
ATOM 895 C CA . ARG A 1 107 ? -13.274 5.448 -13.497 1.00 54.91 107 ARG A CA 1
ATOM 896 C C . ARG A 1 107 ? -12.416 6.682 -13.210 1.00 54.91 107 ARG A C 1
ATOM 898 O O . ARG A 1 107 ? -12.850 7.509 -12.407 1.00 54.91 107 ARG A O 1
ATOM 905 N N . ALA A 1 108 ? -11.238 6.829 -13.813 1.00 43.91 108 ALA A N 1
ATOM 906 C CA . ALA A 1 108 ? -10.606 8.152 -13.832 1.00 43.91 108 ALA A CA 1
ATOM 907 C C . ALA A 1 108 ? -11.224 8.907 -15.011 1.00 43.91 108 ALA A C 1
ATOM 909 O O . ALA A 1 108 ? -11.037 8.481 -16.141 1.00 43.91 108 ALA A O 1
ATOM 910 N N . GLY A 1 109 ? -12.038 9.929 -14.717 1.00 43.69 109 GLY A N 1
ATOM 911 C CA . GLY A 1 109 ? -12.616 10.871 -15.686 1.00 43.69 109 GLY A CA 1
ATOM 912 C C . GLY A 1 109 ? -13.018 10.277 -17.042 1.00 43.69 109 GLY A C 1
ATOM 913 O O . GLY A 1 109 ? -12.266 10.413 -17.991 1.00 43.69 109 GLY A O 1
ATOM 914 N N . GLY A 1 110 ? -14.210 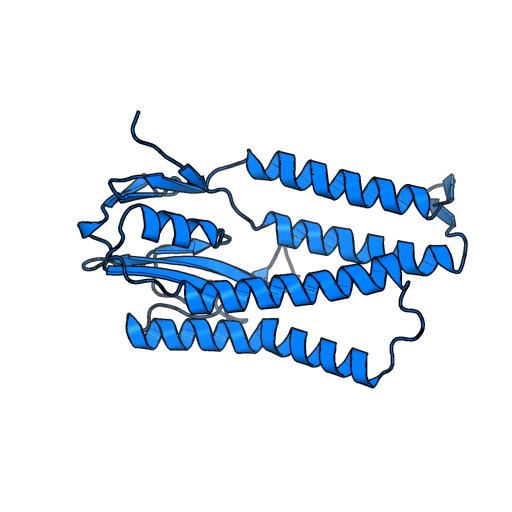9.675 -17.139 1.00 39.56 110 GLY A N 1
ATOM 915 C CA . GLY A 1 110 ? -14.782 9.227 -18.419 1.00 39.56 110 GLY A CA 1
ATOM 916 C C . GLY A 1 110 ? -14.090 7.999 -19.041 1.00 39.56 110 GLY A C 1
ATOM 917 O O . GLY A 1 110 ? -12.912 8.008 -19.357 1.00 39.56 110 GLY A O 1
ATOM 918 N N . ALA A 1 111 ? -14.857 6.923 -19.237 1.00 44.88 111 ALA A N 1
ATOM 919 C CA . ALA A 1 111 ? -14.499 5.675 -19.934 1.00 44.88 111 ALA A CA 1
ATOM 920 C C . ALA A 1 111 ? -13.379 4.774 -19.355 1.00 44.88 111 ALA A C 1
ATOM 922 O O . ALA A 1 111 ? -13.577 3.557 -19.327 1.00 44.88 111 ALA A O 1
ATOM 923 N N . ASN A 1 112 ? -12.263 5.292 -18.830 1.00 50.66 112 ASN A N 1
ATOM 924 C CA . ASN A 1 112 ? -11.123 4.439 -18.456 1.00 50.66 112 ASN A CA 1
ATOM 925 C C . ASN A 1 112 ? -11.236 3.847 -17.045 1.00 50.66 112 ASN A C 1
ATOM 927 O O . ASN A 1 112 ? -11.292 4.561 -16.038 1.00 50.66 112 ASN A O 1
ATOM 931 N N . ARG A 1 113 ? -11.267 2.509 -16.983 1.00 60.16 113 ARG A N 1
ATOM 932 C CA . ARG A 1 113 ? -11.278 1.719 -15.745 1.00 60.16 113 ARG A CA 1
ATOM 933 C C . ARG A 1 113 ? -9.844 1.436 -15.312 1.00 60.16 113 ARG A C 1
ATOM 935 O O . ARG A 1 113 ? -9.094 0.808 -16.052 1.00 60.16 113 ARG A O 1
ATOM 942 N N . PHE A 1 114 ? -9.486 1.851 -14.104 1.00 64.88 114 PHE A N 1
ATOM 943 C CA . PHE A 1 114 ? -8.196 1.531 -13.502 1.00 64.88 114 PHE A CA 1
ATOM 944 C C . PHE A 1 114 ? -8.387 0.505 -12.394 1.00 64.88 114 PHE A C 1
ATOM 946 O O . PHE A 1 114 ? -9.264 0.657 -11.538 1.00 64.88 114 PHE A O 1
ATOM 953 N N . TYR A 1 115 ? -7.536 -0.518 -12.421 1.00 73.12 115 TYR A N 1
ATOM 954 C CA . TYR A 1 115 ? -7.446 -1.542 -11.391 1.00 73.12 115 TYR A CA 1
ATOM 955 C C . TYR A 1 115 ? -6.185 -1.307 -10.579 1.00 73.12 115 TYR A C 1
ATOM 957 O O . TYR A 1 115 ? -5.071 -1.404 -11.097 1.00 73.12 115 TYR A O 1
ATOM 965 N N . TYR A 1 116 ? -6.351 -0.983 -9.301 1.00 82.94 116 TYR A N 1
ATOM 966 C CA . TYR A 1 116 ? -5.210 -0.866 -8.405 1.00 82.94 116 TYR A CA 1
ATOM 967 C C . 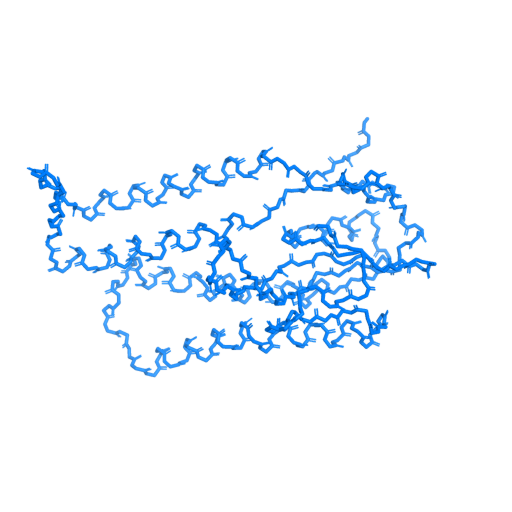TYR A 1 116 ? -5.564 -1.275 -6.981 1.00 82.94 116 TYR A C 1
ATOM 969 O O . TYR A 1 116 ? -6.689 -1.118 -6.510 1.00 82.94 116 TYR A O 1
ATOM 977 N N . ASN A 1 117 ? -4.566 -1.790 -6.272 1.00 89.44 117 ASN A N 1
ATOM 978 C CA . ASN A 1 117 ? -4.734 -2.243 -4.901 1.00 89.44 117 ASN A CA 1
ATOM 979 C C . ASN A 1 117 ? -4.465 -1.084 -3.941 1.00 89.44 117 ASN A C 1
ATOM 981 O O . ASN A 1 117 ? -3.313 -0.711 -3.695 1.00 89.44 117 ASN A O 1
ATOM 985 N N . ARG A 1 118 ? -5.534 -0.523 -3.370 1.00 90.75 118 ARG A N 1
ATOM 986 C CA . ARG A 1 118 ? -5.464 0.494 -2.320 1.00 90.75 118 ARG A CA 1
ATOM 987 C C . ARG A 1 118 ? -4.919 -0.111 -1.043 1.00 90.75 118 ARG A C 1
ATOM 989 O O . ARG A 1 118 ? -5.608 -0.853 -0.341 1.00 90.75 118 ARG A O 1
ATOM 996 N N . LYS A 1 119 ? -3.701 0.284 -0.692 1.00 93.88 119 LYS A N 1
ATOM 997 C CA . LYS A 1 119 ? -3.125 0.047 0.634 1.00 93.88 119 LYS A CA 1
ATOM 998 C C . LYS A 1 119 ? -3.916 0.860 1.659 1.00 93.88 119 LYS A C 1
ATOM 1000 O O . LYS A 1 119 ? -3.850 2.085 1.654 1.00 93.88 119 LYS A O 1
ATOM 1005 N N . THR A 1 120 ? -4.696 0.197 2.493 1.00 95.62 120 THR A N 1
ATOM 1006 C CA . THR A 1 120 ? -5.748 0.794 3.320 1.00 95.62 120 THR A CA 1
ATOM 1007 C C . THR A 1 120 ? -5.471 0.514 4.785 1.00 95.62 120 THR A C 1
ATOM 1009 O O . THR A 1 120 ? -5.238 -0.633 5.159 1.00 95.62 120 THR A O 1
ATOM 1012 N N . LEU A 1 121 ? -5.514 1.558 5.611 1.00 97.50 121 LEU A N 1
ATOM 1013 C CA . LEU A 1 121 ? -5.525 1.412 7.062 1.00 97.50 121 LEU A CA 1
ATOM 1014 C C . LEU A 1 121 ? -6.980 1.290 7.515 1.00 97.50 121 LEU A C 1
ATOM 1016 O O . LEU A 1 121 ? -7.792 2.155 7.195 1.00 97.50 121 LEU A O 1
ATOM 1020 N N . VAL A 1 122 ? -7.308 0.227 8.235 1.00 97.94 122 VAL A N 1
ATOM 1021 C CA . VAL A 1 122 ? -8.642 -0.029 8.775 1.00 97.94 122 VAL A CA 1
ATOM 1022 C C . VAL A 1 122 ? -8.590 0.113 10.284 1.00 97.94 122 VAL A C 1
ATOM 1024 O O . VAL A 1 122 ? -7.784 -0.549 10.935 1.00 97.94 122 VAL A O 1
ATOM 1027 N N . ILE A 1 123 ? -9.445 0.973 10.822 1.00 97.75 123 ILE A N 1
ATOM 1028 C CA . ILE A 1 123 ? -9.630 1.186 12.256 1.00 97.75 123 ILE A CA 1
ATOM 1029 C C . ILE A 1 123 ? -10.953 0.525 12.633 1.00 97.75 123 ILE A C 1
ATOM 1031 O O . ILE A 1 123 ? -12.020 1.003 12.237 1.00 97.75 123 ILE A O 1
ATOM 1035 N N . TYR A 1 124 ? -10.884 -0.584 13.365 1.00 97.69 124 TYR A N 1
ATOM 1036 C CA . TYR A 1 124 ? -12.059 -1.268 13.901 1.00 97.69 124 TYR A CA 1
ATOM 1037 C C . TYR A 1 124 ? -12.433 -0.642 15.236 1.00 97.69 124 TYR A C 1
ATOM 1039 O O . TYR A 1 124 ? -11.578 -0.499 16.110 1.00 97.69 124 TYR A O 1
ATOM 1047 N N . ARG A 1 125 ? -13.703 -0.264 15.382 1.00 96.00 125 ARG A N 1
ATOM 1048 C CA . ARG A 1 125 ? -14.227 0.402 16.576 1.00 96.00 125 ARG A CA 1
ATOM 1049 C C . ARG A 1 125 ? -15.239 -0.495 17.266 1.00 96.00 125 ARG A C 1
ATOM 1051 O O . ARG A 1 125 ? -15.925 -1.255 16.592 1.00 96.00 125 ARG A O 1
ATOM 1058 N N . GLU A 1 126 ? -15.330 -0.390 18.585 1.00 90.69 126 GLU A N 1
ATOM 1059 C CA . GLU A 1 126 ? -16.198 -1.270 19.377 1.00 90.69 126 GLU A CA 1
ATOM 1060 C C . GLU A 1 126 ? -17.685 -0.999 19.108 1.00 90.69 126 GLU A C 1
ATOM 1062 O O . GLU A 1 126 ? -18.438 -1.906 18.768 1.00 90.69 126 GLU A O 1
ATOM 1067 N N . LYS A 1 127 ? -18.100 0.270 19.200 1.00 92.00 127 LYS A N 1
ATOM 1068 C CA . LYS A 1 127 ? -19.518 0.676 19.121 1.00 92.00 127 LYS A CA 1
ATOM 1069 C C . LYS A 1 127 ? -19.940 1.243 17.766 1.00 92.00 127 LYS A C 1
ATOM 1071 O O . LYS A 1 127 ? -21.115 1.517 17.544 1.00 92.00 127 LYS A O 1
ATOM 1076 N N . TYR A 1 128 ? -18.992 1.456 16.856 1.00 93.88 128 TYR A N 1
ATOM 1077 C CA . TYR A 1 128 ? -19.220 2.185 15.610 1.00 93.88 128 TYR A CA 1
ATOM 1078 C C . TYR A 1 128 ? -18.679 1.426 14.402 1.00 93.88 128 TYR A C 1
ATOM 1080 O O . TYR A 1 128 ? -17.763 0.616 14.513 1.00 93.88 128 TYR A O 1
ATOM 1088 N N . LYS A 1 129 ? -19.180 1.765 13.206 1.00 94.38 129 LYS A N 1
ATOM 1089 C CA . LYS A 1 129 ? -18.680 1.190 11.948 1.00 94.38 129 LYS A CA 1
ATOM 1090 C C . LYS A 1 129 ? -17.158 1.367 11.810 1.00 94.38 129 LYS A C 1
ATOM 1092 O O . LYS A 1 129 ? -16.645 2.425 12.194 1.00 94.38 129 LYS A O 1
ATOM 1097 N N . PRO A 1 130 ? -16.427 0.413 11.212 1.00 97.19 130 PRO A N 1
ATOM 1098 C CA . PRO A 1 130 ? -15.003 0.593 10.954 1.00 97.19 130 PRO A CA 1
ATOM 1099 C C . PRO A 1 130 ? -14.728 1.787 10.034 1.00 97.19 130 PRO A C 1
ATOM 1101 O O . PRO A 1 130 ? -15.592 2.215 9.264 1.00 97.19 130 PRO A O 1
ATOM 1104 N N . ILE A 1 131 ? -13.508 2.312 10.095 1.00 97.44 131 ILE A N 1
ATOM 1105 C CA . ILE A 1 131 ? -13.046 3.415 9.245 1.00 97.44 131 ILE A CA 1
ATOM 1106 C C . ILE A 1 131 ? -11.930 2.901 8.341 1.00 97.44 131 ILE A C 1
ATOM 1108 O O . ILE A 1 131 ? -10.943 2.361 8.831 1.00 97.44 131 ILE A O 1
ATOM 1112 N N . CYS A 1 132 ? -12.066 3.086 7.031 1.00 96.44 132 CYS A N 1
ATOM 1113 C CA . CYS A 1 132 ? -11.052 2.755 6.034 1.00 96.44 132 CYS A CA 1
ATOM 1114 C C . CYS A 1 132 ? -10.386 4.027 5.513 1.00 96.44 132 CYS A C 1
ATOM 1116 O O . CYS A 1 132 ? -11.027 4.835 4.846 1.00 96.44 132 CYS A O 1
ATOM 1118 N N . ILE A 1 133 ? -9.088 4.178 5.771 1.00 95.69 133 ILE A N 1
ATOM 1119 C CA . ILE A 1 133 ? -8.267 5.277 5.262 1.00 95.69 133 ILE A CA 1
ATOM 1120 C C . ILE A 1 133 ? -7.428 4.767 4.095 1.00 95.69 133 ILE A C 1
ATOM 1122 O O . ILE A 1 133 ? -6.447 4.028 4.268 1.00 95.69 133 ILE A O 1
ATOM 1126 N N . TYR A 1 134 ? -7.803 5.171 2.889 1.00 93.12 134 TYR A N 1
ATOM 1127 C CA . TYR A 1 134 ? -7.195 4.670 1.664 1.00 93.12 134 TYR A CA 1
ATOM 1128 C C . TYR A 1 134 ? -5.823 5.274 1.395 1.00 93.12 134 TYR A C 1
ATOM 1130 O O . TYR A 1 134 ? -5.559 6.440 1.702 1.00 93.12 134 TYR A O 1
ATOM 1138 N N . ASN A 1 135 ? -4.973 4.501 0.720 1.00 91.94 135 ASN A N 1
ATOM 1139 C CA . ASN A 1 135 ? -3.627 4.904 0.318 1.00 91.94 135 ASN A CA 1
ATOM 1140 C C . ASN A 1 135 ? -2.798 5.378 1.520 1.00 91.94 135 ASN A C 1
ATOM 1142 O O . ASN A 1 135 ? -2.200 6.455 1.489 1.00 91.94 135 ASN A O 1
ATOM 1146 N N . SER A 1 136 ? -2.791 4.553 2.568 1.00 92.44 136 SER A N 1
ATOM 1147 C CA . SER A 1 136 ? -2.074 4.754 3.826 1.00 92.44 136 SER A CA 1
ATOM 1148 C C . SER A 1 136 ? -0.799 3.914 3.883 1.00 92.44 136 SER A C 1
ATOM 1150 O O . SER A 1 136 ? -0.745 2.782 3.391 1.00 92.44 136 SER A O 1
ATOM 1152 N N . SER A 1 137 ? 0.241 4.463 4.508 1.00 92.25 137 SER A N 1
ATOM 1153 C CA . SER A 1 137 ? 1.520 3.775 4.699 1.00 92.25 137 SER A CA 1
ATOM 1154 C C . SER A 1 137 ? 1.432 2.666 5.753 1.00 92.25 137 SER A C 1
ATOM 1156 O O . SER A 1 137 ? 0.750 2.827 6.762 1.00 92.25 137 SER A O 1
ATOM 1158 N N . LEU A 1 138 ? 2.189 1.578 5.560 1.00 94.75 138 LEU A N 1
ATOM 1159 C CA . LEU A 1 138 ? 2.353 0.508 6.555 1.00 94.75 138 LEU A CA 1
ATOM 1160 C C . LEU A 1 138 ? 2.943 1.035 7.873 1.00 94.75 138 LEU A C 1
ATOM 1162 O O . LEU A 1 138 ? 2.605 0.534 8.941 1.00 94.75 138 LEU A O 1
ATOM 1166 N N . PHE A 1 139 ? 3.768 2.086 7.817 1.00 94.12 139 PHE A N 1
ATOM 1167 C CA . PHE A 1 139 ? 4.344 2.718 9.009 1.00 94.12 139 PHE A CA 1
ATOM 1168 C C . PHE A 1 139 ? 3.283 3.219 10.001 1.00 94.12 139 PHE A C 1
ATOM 1170 O O . PHE A 1 139 ? 3.561 3.293 11.194 1.00 94.12 139 PHE A O 1
ATOM 1177 N N . ALA A 1 140 ? 2.057 3.499 9.544 1.00 95.19 140 ALA A N 1
ATOM 1178 C CA . ALA A 1 140 ? 0.945 3.838 10.430 1.00 95.19 140 ALA A CA 1
ATOM 1179 C C . ALA A 1 140 ? 0.608 2.703 11.400 1.00 95.19 140 ALA A C 1
ATOM 1181 O O . ALA A 1 140 ? 0.295 2.956 12.558 1.00 95.19 140 ALA A O 1
ATOM 1182 N N . LEU A 1 141 ? 0.734 1.454 10.950 1.00 96.00 141 LEU A N 1
ATOM 1183 C CA . LEU A 1 141 ? 0.480 0.279 11.774 1.00 96.00 141 LEU A CA 1
ATOM 1184 C C . LEU A 1 141 ? 1.566 0.087 12.840 1.00 96.00 141 LEU A C 1
ATOM 1186 O O . LEU A 1 141 ? 1.252 -0.206 13.990 1.00 96.00 141 LEU A O 1
ATOM 1190 N N . TYR A 1 142 ? 2.830 0.312 12.468 1.00 96.00 142 TYR A N 1
ATOM 1191 C CA . TYR A 1 142 ? 3.956 0.307 13.406 1.00 96.00 142 TYR A CA 1
ATOM 1192 C C . TYR A 1 142 ? 3.810 1.401 14.463 1.00 96.00 142 TYR A C 1
ATOM 1194 O O . TYR A 1 142 ? 3.976 1.131 15.647 1.00 96.00 142 TYR A O 1
ATOM 1202 N N . LEU A 1 143 ? 3.438 2.617 14.055 1.00 95.19 143 LEU A N 1
ATOM 1203 C CA . LEU A 1 143 ? 3.230 3.718 14.992 1.00 95.19 143 LEU A CA 1
ATOM 1204 C C . LEU A 1 143 ? 2.019 3.507 15.903 1.00 95.19 143 LEU A C 1
ATOM 1206 O O . LEU A 1 143 ? 2.102 3.826 17.085 1.00 95.19 143 LEU A O 1
ATOM 1210 N N . ALA A 1 144 ? 0.935 2.908 15.403 1.00 95.19 144 ALA A N 1
ATOM 1211 C CA . ALA A 1 144 ? -0.181 2.500 16.252 1.00 95.19 144 ALA A CA 1
ATOM 1212 C C . ALA A 1 144 ? 0.262 1.478 17.312 1.00 95.19 144 ALA A C 1
ATOM 1214 O O . ALA A 1 144 ? -0.053 1.647 18.485 1.00 95.19 144 ALA A O 1
ATOM 1215 N N . LYS A 1 145 ? 1.056 0.471 16.920 1.00 94.81 145 LYS A N 1
ATOM 1216 C CA . LYS A 1 145 ? 1.593 -0.542 17.842 1.00 94.81 145 LYS A CA 1
ATOM 1217 C C . LYS A 1 145 ? 2.606 0.028 18.842 1.00 94.81 145 LYS A C 1
ATOM 1219 O O . LYS A 1 145 ? 2.715 -0.482 19.947 1.00 94.81 145 LYS A O 1
ATOM 1224 N N . LEU A 1 146 ? 3.337 1.077 18.464 1.00 94.50 146 LEU A N 1
ATOM 1225 C CA . LEU A 1 146 ? 4.290 1.760 19.341 1.00 94.50 146 LEU A CA 1
ATOM 1226 C C . LEU A 1 146 ? 3.589 2.625 20.397 1.00 94.50 146 LEU A C 1
ATOM 1228 O O . LEU A 1 146 ? 4.043 2.673 21.535 1.00 94.50 146 LEU A O 1
ATOM 1232 N N . TYR A 1 147 ? 2.499 3.310 20.039 1.00 93.88 147 TYR A N 1
ATOM 1233 C CA . TYR A 1 147 ? 1.745 4.131 20.993 1.00 93.88 147 TYR A CA 1
ATOM 1234 C C . TYR A 1 147 ? 0.751 3.337 21.842 1.00 93.88 147 TYR A C 1
ATOM 1236 O O . TYR A 1 147 ? 0.488 3.739 22.971 1.00 93.88 147 TYR A O 1
ATOM 1244 N N . ASN A 1 148 ? 0.232 2.222 21.330 1.00 93.69 148 ASN A N 1
ATOM 1245 C CA . ASN A 1 148 ? -0.574 1.273 22.086 1.00 93.69 148 ASN A CA 1
ATOM 1246 C C . ASN A 1 148 ? -0.070 -0.152 21.807 1.00 93.69 148 ASN A C 1
ATOM 1248 O O . ASN A 1 148 ? -0.399 -0.757 20.786 1.00 93.69 148 ASN A O 1
ATOM 1252 N N . SER A 1 149 ? 0.744 -0.691 22.715 1.00 91.88 149 SER A N 1
ATOM 1253 C CA . SER A 1 149 ? 1.367 -2.012 22.571 1.00 91.88 149 SER A CA 1
ATOM 1254 C C . SER A 1 149 ? 0.359 -3.160 22.587 1.00 91.88 149 SER A C 1
ATOM 1256 O O . SER A 1 149 ? 0.614 -4.198 21.974 1.00 91.88 149 SER A O 1
ATOM 1258 N N . GLU A 1 150 ? -0.800 -2.985 23.215 1.00 93.00 150 GLU A N 1
ATOM 1259 C CA . GLU A 1 150 ? -1.828 -4.021 23.342 1.00 93.00 150 GLU A CA 1
ATOM 1260 C C . GLU A 1 150 ? -2.737 -4.103 22.112 1.00 93.00 150 GLU A C 1
ATOM 1262 O O . GLU A 1 150 ? -3.401 -5.119 21.894 1.00 93.00 150 GLU A O 1
ATOM 1267 N N . ILE A 1 151 ? -2.719 -3.085 21.240 1.00 95.50 151 ILE A N 1
ATOM 1268 C CA . ILE A 1 151 ? -3.619 -3.042 20.088 1.00 95.50 151 ILE A CA 1
ATOM 1269 C C . ILE A 1 151 ? -3.402 -4.238 19.154 1.00 95.50 151 ILE A C 1
ATOM 1271 O O . ILE A 1 151 ? -2.272 -4.589 18.773 1.00 95.50 151 ILE A O 1
ATOM 1275 N N . LYS A 1 152 ? -4.508 -4.873 18.758 1.00 96.88 152 LYS A N 1
ATOM 1276 C CA . LYS A 1 152 ? -4.494 -5.985 17.805 1.00 96.88 152 LYS A CA 1
ATOM 1277 C C . LYS A 1 152 ? -4.187 -5.451 16.412 1.00 96.88 152 LYS A C 1
ATOM 1279 O O . LYS A 1 152 ? -4.840 -4.524 15.929 1.00 96.88 152 LYS A O 1
ATOM 1284 N N . THR A 1 153 ? -3.189 -6.044 15.763 1.00 96.62 153 THR A N 1
ATOM 1285 C CA . THR A 1 153 ? -2.770 -5.659 14.414 1.00 96.62 153 THR A CA 1
ATOM 1286 C C . THR A 1 153 ? -2.445 -6.865 13.555 1.00 96.62 153 THR A C 1
ATOM 1288 O O . THR A 1 153 ? -2.134 -7.945 14.050 1.00 96.62 153 THR A O 1
ATOM 1291 N N . ASN A 1 154 ? -2.473 -6.671 12.240 1.00 96.81 154 ASN A N 1
ATOM 1292 C CA . ASN A 1 154 ? -2.046 -7.669 11.264 1.00 96.81 154 ASN A CA 1
ATOM 1293 C C . ASN A 1 154 ? -0.605 -7.416 10.771 1.00 96.81 154 ASN A C 1
ATOM 1295 O O . ASN A 1 154 ? -0.277 -7.736 9.627 1.00 96.81 154 ASN A O 1
ATOM 1299 N N . ILE A 1 155 ? 0.245 -6.822 11.622 1.00 95.94 155 ILE A N 1
ATOM 1300 C CA . ILE A 1 155 ? 1.542 -6.243 11.241 1.00 95.94 155 ILE A CA 1
ATOM 1301 C C . ILE A 1 155 ? 2.445 -7.221 10.496 1.00 95.94 155 ILE A C 1
ATOM 1303 O O . ILE A 1 155 ? 2.955 -6.870 9.442 1.00 95.94 155 ILE A O 1
ATOM 1307 N N . ILE A 1 156 ? 2.537 -8.470 10.957 1.00 94.94 156 ILE A N 1
ATOM 1308 C CA . ILE A 1 156 ? 3.356 -9.509 10.321 1.00 94.94 156 ILE A CA 1
ATOM 1309 C C . ILE A 1 156 ? 2.889 -9.742 8.879 1.00 94.94 156 ILE A C 1
ATOM 1311 O O . ILE A 1 156 ? 3.671 -9.594 7.943 1.00 94.94 156 ILE A O 1
ATOM 1315 N N . SER A 1 157 ? 1.597 -10.031 8.685 1.00 94.50 157 SER A N 1
ATOM 1316 C CA . SER A 1 157 ? 1.036 -10.291 7.352 1.00 94.50 157 SER A CA 1
ATOM 1317 C C . SER A 1 157 ? 1.177 -9.090 6.411 1.00 94.50 157 SER A C 1
ATOM 1319 O O . SER A 1 157 ? 1.526 -9.246 5.242 1.00 94.50 157 SER A O 1
ATOM 1321 N N . SER A 1 158 ? 0.977 -7.879 6.930 1.00 94.69 158 SER A N 1
ATOM 1322 C CA . SER A 1 158 ? 1.073 -6.633 6.168 1.00 94.69 158 SER A CA 1
ATOM 1323 C C . SER A 1 158 ? 2.506 -6.305 5.773 1.00 94.69 158 SER A C 1
ATOM 1325 O O . SER A 1 158 ? 2.745 -5.804 4.670 1.00 94.69 158 SER A O 1
ATOM 1327 N N . THR A 1 159 ? 3.463 -6.606 6.649 1.00 96.56 159 THR A N 1
ATOM 1328 C CA . THR A 1 159 ? 4.891 -6.461 6.379 1.00 96.56 159 THR A CA 1
ATOM 1329 C C . THR A 1 159 ? 5.337 -7.462 5.333 1.00 96.56 159 THR A C 1
ATOM 1331 O O . THR A 1 159 ? 5.901 -7.037 4.333 1.00 96.56 159 THR A O 1
ATOM 1334 N N . VAL A 1 160 ? 4.995 -8.747 5.468 1.00 95.31 160 VAL A N 1
ATOM 1335 C CA . VAL A 1 160 ? 5.303 -9.769 4.449 1.00 95.31 160 VAL A CA 1
ATOM 1336 C C . VAL A 1 160 ? 4.734 -9.369 3.087 1.00 95.31 160 VAL A C 1
ATOM 1338 O O . VAL A 1 160 ? 5.468 -9.335 2.101 1.00 95.31 160 VAL A O 1
ATOM 1341 N N . ALA A 1 161 ? 3.461 -8.967 3.032 1.00 94.31 161 ALA A N 1
ATOM 1342 C CA . ALA A 1 161 ? 2.821 -8.496 1.806 1.00 94.31 161 ALA A CA 1
ATOM 1343 C C . ALA A 1 161 ? 3.545 -7.283 1.195 1.00 94.31 161 ALA A C 1
ATOM 1345 O O . ALA A 1 161 ? 3.794 -7.218 -0.011 1.00 94.31 161 ALA A O 1
ATOM 1346 N N . THR A 1 162 ? 3.901 -6.301 2.025 1.00 93.31 162 THR A N 1
ATOM 1347 C CA . THR A 1 162 ? 4.571 -5.078 1.568 1.00 93.31 162 THR A CA 1
ATOM 1348 C C . THR A 1 162 ? 5.992 -5.356 1.093 1.00 93.31 162 THR A C 1
ATOM 1350 O O . THR A 1 162 ? 6.363 -4.856 0.033 1.00 93.31 162 THR A O 1
ATOM 1353 N N . THR A 1 163 ? 6.752 -6.176 1.814 1.00 94.31 163 THR A N 1
ATOM 1354 C CA . THR A 1 163 ? 8.104 -6.603 1.439 1.00 94.31 163 THR A CA 1
ATOM 1355 C C . THR A 1 163 ? 8.081 -7.396 0.141 1.00 94.31 163 THR A C 1
ATOM 1357 O O . THR A 1 163 ? 8.836 -7.073 -0.768 1.00 94.31 163 THR A O 1
ATOM 1360 N N . PHE A 1 164 ? 7.152 -8.345 -0.011 1.00 93.25 164 PHE A N 1
ATOM 1361 C CA . PHE A 1 164 ? 6.962 -9.086 -1.259 1.00 93.25 164 PHE A CA 1
ATOM 1362 C C . PHE A 1 164 ? 6.730 -8.150 -2.456 1.00 93.25 164 PHE A C 1
ATOM 1364 O O . PHE A 1 164 ? 7.373 -8.274 -3.495 1.00 93.25 164 PHE A O 1
ATOM 1371 N N . ASN A 1 165 ? 5.863 -7.148 -2.291 1.00 91.69 165 ASN A N 1
ATOM 1372 C CA . ASN A 1 165 ? 5.596 -6.143 -3.319 1.00 91.69 165 ASN A CA 1
ATOM 1373 C C . ASN A 1 165 ? 6.817 -5.268 -3.644 1.00 91.69 165 ASN A C 1
ATOM 1375 O O . ASN A 1 165 ? 7.048 -4.968 -4.815 1.00 91.69 165 ASN A O 1
ATOM 1379 N N . LEU A 1 166 ? 7.583 -4.860 -2.629 1.00 90.50 166 LEU A N 1
ATOM 1380 C CA . LEU A 1 166 ? 8.806 -4.075 -2.810 1.00 90.50 166 LEU A CA 1
ATOM 1381 C C . LEU A 1 166 ? 9.885 -4.875 -3.540 1.00 90.50 166 LEU A C 1
ATOM 1383 O O . LEU A 1 166 ? 10.443 -4.360 -4.501 1.00 90.50 166 LEU A O 1
ATOM 1387 N N . ILE A 1 167 ? 10.123 -6.127 -3.137 1.00 91.88 167 ILE A N 1
ATOM 1388 C CA . ILE A 1 167 ? 11.091 -7.019 -3.787 1.00 91.88 167 ILE A CA 1
ATOM 1389 C C . ILE A 1 167 ? 10.701 -7.232 -5.246 1.00 91.88 167 ILE A C 1
ATOM 1391 O O . ILE A 1 167 ? 11.524 -7.021 -6.128 1.00 91.88 167 ILE A O 1
ATOM 1395 N N . LEU A 1 168 ? 9.441 -7.582 -5.521 1.00 91.06 168 LEU A N 1
ATOM 1396 C CA . LEU A 1 168 ? 9.001 -7.868 -6.885 1.00 91.06 168 LEU A CA 1
ATOM 1397 C C . LEU A 1 168 ? 9.136 -6.643 -7.806 1.00 91.06 168 LEU A C 1
ATOM 1399 O O . LEU A 1 168 ? 9.668 -6.758 -8.905 1.00 91.06 168 LEU A O 1
ATOM 1403 N N . ASN A 1 169 ? 8.722 -5.459 -7.341 1.00 88.44 169 ASN A N 1
ATOM 1404 C CA . ASN A 1 169 ? 8.917 -4.222 -8.105 1.00 88.44 169 ASN A CA 1
ATOM 1405 C C . ASN A 1 169 ? 10.401 -3.849 -8.246 1.00 88.44 169 ASN A C 1
ATOM 1407 O O . ASN A 1 169 ? 10.803 -3.353 -9.293 1.00 88.44 169 ASN A O 1
ATOM 1411 N N . GLY A 1 170 ? 11.209 -4.079 -7.208 1.00 88.06 170 GLY A N 1
ATOM 1412 C CA . GLY A 1 170 ? 12.648 -3.820 -7.224 1.00 88.06 170 GLY A CA 1
ATOM 1413 C C . GLY A 1 170 ? 13.398 -4.729 -8.195 1.00 88.06 170 GLY A C 1
ATOM 1414 O O . GLY A 1 170 ? 14.310 -4.267 -8.868 1.00 88.06 170 GLY A O 1
ATOM 1415 N N . LEU A 1 171 ? 12.982 -5.991 -8.331 1.00 86.94 171 LEU A N 1
ATOM 1416 C CA . LEU A 1 171 ? 13.532 -6.925 -9.316 1.00 86.94 171 LEU A CA 1
ATOM 1417 C C . LEU A 1 171 ? 13.218 -6.491 -10.748 1.00 86.94 171 LEU A C 1
ATOM 1419 O O . LEU A 1 171 ? 14.117 -6.486 -11.586 1.00 86.94 171 LEU A O 1
ATOM 1423 N N . VAL A 1 172 ? 11.974 -6.077 -11.019 1.00 83.69 172 VAL A N 1
ATOM 1424 C CA . VAL A 1 172 ? 11.603 -5.515 -12.328 1.00 83.69 172 VAL A CA 1
ATOM 1425 C C . VAL A 1 172 ? 12.432 -4.275 -12.629 1.00 83.69 172 VAL A C 1
ATOM 1427 O O . VAL A 1 172 ? 13.007 -4.177 -13.710 1.00 83.69 172 VAL A O 1
ATOM 1430 N N . PHE A 1 173 ? 12.551 -3.369 -11.655 1.00 84.06 173 PHE A N 1
ATOM 1431 C CA . PHE A 1 173 ? 13.392 -2.188 -11.793 1.00 84.06 173 PHE A CA 1
ATOM 1432 C C . PHE A 1 173 ? 14.843 -2.577 -12.103 1.00 84.06 173 PHE A C 1
ATOM 1434 O O . PHE A 1 173 ? 15.415 -2.098 -13.073 1.00 84.06 173 PHE A O 1
ATOM 1441 N N . TYR A 1 174 ? 15.427 -3.492 -11.329 1.00 84.25 174 TYR A N 1
ATOM 1442 C CA . TYR A 1 174 ? 16.809 -3.927 -11.503 1.00 84.25 174 TYR A CA 1
ATOM 1443 C C . TYR A 1 174 ? 17.066 -4.504 -12.899 1.00 84.25 174 TYR A C 1
ATOM 1445 O O . TYR A 1 174 ? 18.054 -4.151 -13.540 1.00 84.25 174 TYR A O 1
ATOM 1453 N N . VAL A 1 175 ? 16.177 -5.362 -13.402 1.00 82.62 175 VAL A N 1
ATOM 1454 C CA . VAL A 1 175 ? 16.377 -5.979 -14.717 1.00 82.62 175 VAL A CA 1
ATOM 1455 C C . VAL A 1 175 ? 16.154 -4.996 -15.863 1.00 82.62 175 VAL A C 1
ATOM 1457 O O . VAL A 1 175 ? 16.934 -5.014 -16.813 1.00 82.62 175 VAL A O 1
ATOM 1460 N N . LEU A 1 176 ? 15.163 -4.108 -15.773 1.00 79.44 176 LEU A N 1
ATOM 1461 C CA . LEU A 1 176 ? 14.974 -3.057 -16.778 1.00 79.44 176 LEU A CA 1
ATOM 1462 C C . LEU A 1 176 ? 16.149 -2.072 -16.794 1.00 79.44 176 LEU A C 1
ATOM 1464 O O . LEU A 1 176 ? 16.617 -1.691 -17.861 1.00 79.44 176 LEU A O 1
ATOM 1468 N N . TRP A 1 177 ? 16.645 -1.689 -15.618 1.00 79.44 177 TRP A N 1
ATOM 1469 C CA . TRP A 1 177 ? 17.648 -0.635 -15.480 1.00 79.44 177 TRP A CA 1
ATOM 1470 C C . TRP A 1 177 ? 19.084 -1.094 -15.724 1.00 79.44 177 TRP A C 1
ATOM 1472 O O . TRP A 1 177 ? 19.880 -0.356 -16.293 1.00 79.44 177 TRP A O 1
ATOM 1482 N N . PHE A 1 178 ? 19.446 -2.292 -15.266 1.00 80.75 178 PHE A N 1
ATOM 1483 C CA . PHE A 1 178 ? 20.833 -2.765 -15.330 1.00 80.75 178 PHE A CA 1
ATOM 1484 C C . PHE A 1 178 ? 21.050 -3.873 -16.354 1.00 80.75 178 PHE A C 1
ATOM 1486 O O . PHE A 1 178 ? 22.183 -4.103 -16.762 1.00 80.75 178 PHE A O 1
ATOM 1493 N N . LYS A 1 179 ? 19.995 -4.594 -16.753 1.00 77.38 179 LYS A N 1
ATOM 1494 C CA . LYS A 1 179 ? 20.106 -5.717 -17.697 1.00 77.38 179 LYS A CA 1
ATOM 1495 C C . LYS A 1 179 ? 19.431 -5.457 -19.042 1.00 77.38 179 LYS A C 1
ATOM 1497 O O . LYS A 1 179 ? 19.555 -6.304 -19.922 1.00 77.38 179 LYS A O 1
ATOM 1502 N N . HIS A 1 180 ? 18.746 -4.323 -19.216 1.00 73.50 180 HIS A N 1
ATOM 1503 C CA . HIS A 1 180 ? 18.121 -3.892 -20.476 1.00 73.50 180 HIS A CA 1
ATOM 1504 C C . HIS A 1 180 ? 17.280 -4.988 -21.157 1.00 73.50 180 HIS A C 1
ATOM 1506 O O . HIS A 1 180 ? 17.338 -5.161 -22.370 1.00 73.50 180 HIS A O 1
ATOM 1512 N N . LEU A 1 181 ? 16.561 -5.798 -20.365 1.00 70.69 181 LEU A N 1
ATOM 1513 C CA . LEU A 1 181 ? 15.787 -6.964 -20.833 1.00 70.69 181 LEU A CA 1
ATOM 1514 C C . LEU A 1 181 ? 16.591 -8.038 -21.599 1.00 70.69 181 LEU A C 1
ATOM 1516 O O . LEU A 1 181 ? 16.007 -9.010 -22.079 1.00 70.69 181 LEU A O 1
ATOM 1520 N N . SER A 1 182 ? 17.917 -7.919 -21.679 1.00 66.38 182 SER A N 1
ATOM 1521 C CA . SER A 1 182 ? 18.761 -8.876 -22.387 1.00 66.38 182 SER A CA 1
ATOM 1522 C C . SER A 1 182 ? 18.719 -10.244 -21.699 1.00 66.38 182 SER A C 1
ATOM 1524 O O . SER A 1 182 ? 18.848 -10.365 -20.477 1.00 66.38 182 SER A O 1
ATOM 1526 N N . ASN A 1 183 ? 18.520 -11.299 -22.493 1.00 66.69 183 ASN A N 1
ATOM 1527 C CA . ASN A 1 183 ? 18.588 -12.697 -22.059 1.00 66.69 183 ASN A CA 1
ATOM 1528 C C . ASN A 1 183 ? 17.618 -13.108 -20.929 1.00 66.69 183 ASN A C 1
ATOM 1530 O O . ASN A 1 183 ? 17.908 -14.049 -20.181 1.00 66.69 183 ASN A O 1
ATOM 1534 N N . ILE A 1 184 ? 16.449 -12.465 -20.796 1.00 75.81 184 ILE A N 1
ATOM 1535 C CA . ILE A 1 184 ? 15.399 -12.996 -19.913 1.00 75.81 184 ILE A CA 1
ATOM 1536 C C . ILE A 1 184 ? 14.863 -14.291 -20.524 1.00 75.81 184 ILE A C 1
ATOM 1538 O O . ILE A 1 184 ? 14.159 -14.282 -21.531 1.00 75.81 184 ILE A O 1
ATOM 1542 N N . LYS A 1 185 ? 15.179 -15.421 -19.886 1.00 81.81 185 LYS A N 1
ATOM 1543 C CA . LYS A 1 185 ? 14.599 -16.716 -20.251 1.00 81.81 185 LYS A CA 1
ATOM 1544 C C . LYS A 1 185 ? 13.083 -16.677 -20.071 1.00 81.81 185 LYS A C 1
ATOM 1546 O O . LYS A 1 185 ? 12.590 -16.150 -19.070 1.00 81.81 185 LYS A O 1
ATOM 1551 N N . PHE A 1 186 ? 12.363 -17.301 -20.997 1.00 81.06 186 PHE A N 1
ATOM 1552 C CA . PHE A 1 186 ? 10.902 -17.376 -20.974 1.00 81.06 186 PHE A CA 1
ATOM 1553 C C . PHE A 1 186 ? 10.350 -17.929 -19.645 1.00 81.06 186 PHE A C 1
ATOM 1555 O O . PHE A 1 186 ? 9.366 -17.410 -19.116 1.00 81.06 186 PHE A O 1
ATOM 1562 N N . ASP A 1 187 ? 11.035 -18.902 -19.040 1.00 84.94 187 ASP A N 1
ATOM 1563 C CA . ASP A 1 187 ? 10.643 -19.470 -17.744 1.00 84.94 187 ASP A CA 1
ATOM 1564 C C . ASP A 1 187 ? 10.686 -18.429 -16.615 1.00 84.94 187 ASP A C 1
ATOM 1566 O O . ASP A 1 187 ? 9.762 -18.332 -15.808 1.00 84.94 187 ASP A O 1
ATOM 1570 N N . ILE A 1 188 ? 11.729 -17.590 -16.584 1.00 84.38 188 ILE A N 1
ATOM 1571 C CA . ILE A 1 188 ? 11.889 -16.524 -15.580 1.00 84.38 188 ILE A CA 1
ATOM 1572 C C . ILE A 1 188 ? 10.787 -15.477 -15.754 1.00 84.38 188 ILE A C 1
ATOM 1574 O O . ILE A 1 188 ? 10.175 -15.049 -14.773 1.00 84.38 188 ILE A O 1
ATOM 1578 N N . PHE A 1 189 ? 10.506 -15.099 -17.002 1.00 84.75 189 PHE A N 1
ATOM 1579 C CA . PHE A 1 189 ? 9.410 -14.190 -17.321 1.00 84.75 189 PHE A CA 1
ATOM 1580 C C . PHE A 1 189 ? 8.062 -14.750 -16.849 1.00 84.75 189 PHE A C 1
ATOM 1582 O O . PHE A 1 189 ? 7.298 -14.050 -16.182 1.00 84.75 189 PHE A O 1
ATOM 1589 N N . THR A 1 190 ? 7.800 -16.031 -17.111 1.00 86.62 190 THR A N 1
ATOM 1590 C CA . THR A 1 190 ? 6.570 -16.711 -16.685 1.00 86.62 190 THR A CA 1
ATOM 1591 C C . THR A 1 190 ? 6.424 -16.698 -15.163 1.00 86.62 190 THR A C 1
ATOM 1593 O O . THR A 1 190 ? 5.365 -16.333 -14.646 1.00 86.62 190 THR A O 1
ATOM 1596 N N . VAL A 1 191 ? 7.498 -17.002 -14.424 1.00 89.25 191 VAL A N 1
ATOM 1597 C CA . VAL A 1 191 ? 7.509 -16.919 -12.953 1.00 89.25 191 VAL A CA 1
ATOM 1598 C C . VAL A 1 191 ? 7.157 -15.508 -12.478 1.00 89.25 191 VAL A C 1
ATOM 1600 O O . VAL A 1 191 ? 6.361 -1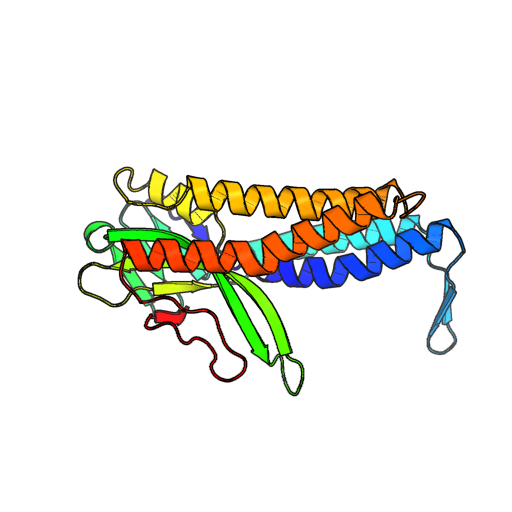5.351 -11.553 1.00 89.25 191 VAL A O 1
ATOM 1603 N N . TRP A 1 192 ? 7.689 -14.462 -13.109 1.00 89.25 192 TRP A N 1
ATOM 1604 C CA . TRP A 1 192 ? 7.361 -13.085 -12.733 1.00 89.25 192 TRP A CA 1
ATOM 1605 C C . TRP A 1 192 ? 5.899 -12.735 -12.979 1.00 89.25 192 TRP A C 1
ATOM 1607 O O . TRP A 1 192 ? 5.275 -12.133 -12.103 1.00 89.25 192 TRP A O 1
ATOM 1617 N N . VAL A 1 193 ? 5.336 -13.132 -14.123 1.00 88.69 193 VAL A N 1
ATOM 1618 C CA . VAL A 1 193 ? 3.912 -12.925 -14.433 1.00 88.69 193 VAL A CA 1
ATOM 1619 C C . VAL A 1 193 ? 3.039 -13.579 -13.363 1.00 88.69 193 VAL A C 1
ATOM 1621 O O . VAL A 1 193 ? 2.149 -12.927 -12.810 1.00 88.69 193 VAL A O 1
ATOM 1624 N N . VAL A 1 194 ? 3.343 -14.826 -12.991 1.00 93.19 194 VAL A N 1
ATOM 1625 C CA . VAL A 1 194 ? 2.634 -15.541 -11.918 1.00 93.19 194 VAL A CA 1
ATOM 1626 C C . VAL A 1 194 ? 2.765 -14.802 -10.583 1.00 93.19 194 VAL A C 1
ATOM 1628 O O . VAL A 1 194 ? 1.764 -14.569 -9.905 1.00 93.19 194 VAL A O 1
ATOM 1631 N N . MET A 1 195 ? 3.964 -14.351 -10.213 1.00 93.94 195 MET A N 1
ATOM 1632 C CA . MET A 1 195 ? 4.190 -13.611 -8.964 1.00 93.94 195 MET A CA 1
ATOM 1633 C C . MET A 1 195 ? 3.437 -12.276 -8.924 1.00 93.94 195 MET A C 1
ATOM 1635 O O . MET A 1 195 ? 2.883 -11.902 -7.884 1.00 93.94 195 MET A O 1
ATOM 1639 N N . TYR A 1 196 ? 3.344 -11.573 -10.055 1.00 91.06 196 TYR A N 1
ATOM 1640 C CA . TYR A 1 196 ? 2.524 -10.369 -10.178 1.00 91.06 196 TYR A CA 1
ATOM 1641 C C . TYR A 1 196 ? 1.030 -10.675 -10.076 1.00 91.06 196 TYR A C 1
ATOM 1643 O O . TYR A 1 196 ? 0.309 -9.902 -9.437 1.00 91.06 196 TYR A O 1
ATOM 1651 N N . ALA A 1 197 ? 0.560 -11.795 -10.629 1.00 91.38 197 ALA A N 1
ATOM 1652 C CA . ALA A 1 197 ? -0.826 -12.234 -10.480 1.00 91.38 197 ALA A CA 1
ATOM 1653 C C . ALA A 1 197 ? -1.157 -12.549 -9.011 1.00 91.38 197 ALA A C 1
ATOM 1655 O O . ALA A 1 197 ? -2.154 -12.048 -8.485 1.00 91.38 197 ALA A O 1
ATOM 1656 N N . ILE A 1 198 ? -0.279 -13.274 -8.306 1.00 92.38 198 ILE A N 1
ATOM 1657 C CA . ILE A 1 198 ? -0.418 -13.557 -6.866 1.00 92.38 198 ILE A CA 1
ATOM 1658 C C . ILE A 1 198 ? -0.499 -12.249 -6.070 1.00 92.38 198 ILE A C 1
ATOM 1660 O O . ILE A 1 198 ? -1.432 -12.043 -5.289 1.00 92.38 198 ILE A O 1
ATOM 1664 N N . LYS A 1 199 ? 0.449 -11.332 -6.296 1.00 92.12 199 LYS A N 1
ATOM 1665 C CA . LYS A 1 199 ? 0.493 -10.008 -5.656 1.00 92.12 199 LYS A CA 1
ATOM 1666 C C . LYS A 1 199 ? -0.776 -9.192 -5.904 1.00 92.12 199 LYS A C 1
ATOM 1668 O O . LYS A 1 199 ? -1.235 -8.488 -5.005 1.00 92.12 199 LYS A O 1
ATOM 1673 N N . SER A 1 200 ? -1.279 -9.205 -7.135 1.00 88.19 200 SER A N 1
ATOM 1674 C CA . SER A 1 200 ? -2.317 -8.270 -7.575 1.00 88.19 200 SER A CA 1
ATOM 1675 C C . SER A 1 200 ? -3.724 -8.781 -7.291 1.00 88.19 200 SER A C 1
ATOM 1677 O O . SER A 1 200 ? -4.612 -7.972 -7.039 1.00 88.19 200 SER A O 1
ATOM 1679 N N . LEU A 1 201 ? -3.922 -10.101 -7.289 1.00 90.38 201 LEU A N 1
ATOM 1680 C CA . LEU A 1 201 ? -5.237 -10.728 -7.162 1.00 90.38 201 LEU A CA 1
ATOM 1681 C C . LEU A 1 201 ? -5.367 -11.504 -5.853 1.00 90.38 201 LEU A C 1
ATOM 1683 O O . LEU A 1 201 ? -6.228 -11.195 -5.033 1.00 90.38 201 LEU A O 1
ATOM 1687 N N . ILE A 1 202 ? -4.495 -12.486 -5.632 1.00 92.38 202 ILE A N 1
ATOM 1688 C CA . ILE A 1 202 ? -4.656 -13.461 -4.545 1.00 92.38 202 ILE A CA 1
ATOM 1689 C C . ILE A 1 202 ? -4.429 -12.808 -3.181 1.00 92.38 202 ILE A C 1
ATOM 1691 O O . ILE A 1 202 ? -5.233 -12.971 -2.264 1.00 92.38 202 ILE A O 1
ATOM 1695 N N . LEU A 1 203 ? -3.351 -12.038 -3.044 1.00 94.00 203 LEU A N 1
ATOM 1696 C CA . LEU A 1 203 ? -2.954 -11.460 -1.764 1.00 94.00 203 LEU A CA 1
ATOM 1697 C C . LEU A 1 203 ? -4.006 -10.485 -1.188 1.00 94.00 203 LEU A C 1
ATOM 1699 O O . LEU A 1 203 ? -4.383 -10.672 -0.029 1.00 94.00 203 LEU A O 1
ATOM 1703 N N . PRO A 1 204 ? -4.561 -9.517 -1.951 1.00 94.06 204 PRO A N 1
ATOM 1704 C CA . PRO A 1 204 ? -5.677 -8.693 -1.480 1.00 94.06 204 PRO A CA 1
ATOM 1705 C C . PRO A 1 204 ? -6.889 -9.507 -1.013 1.00 94.06 204 PRO A C 1
ATOM 1707 O O . PRO A 1 204 ? -7.425 -9.234 0.062 1.00 94.06 204 PRO A O 1
ATOM 1710 N N . LEU A 1 205 ? -7.291 -10.524 -1.788 1.00 94.19 205 LEU A N 1
ATOM 1711 C CA . 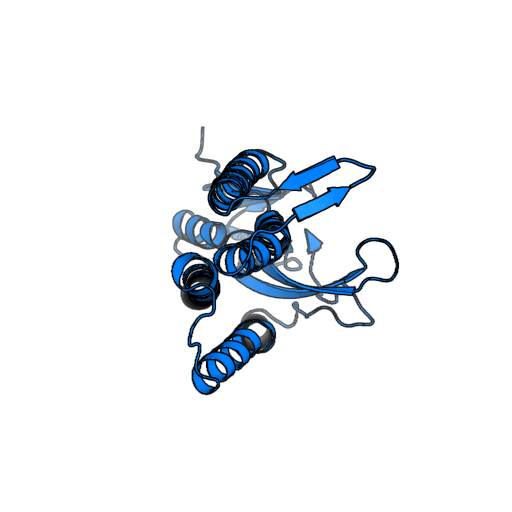LEU A 1 205 ? -8.456 -11.359 -1.477 1.00 94.19 205 LEU A CA 1
ATOM 1712 C C . LEU A 1 205 ? -8.273 -12.104 -0.154 1.00 94.19 205 LEU A C 1
ATOM 1714 O O . LEU A 1 205 ? -9.173 -12.114 0.690 1.00 94.19 205 LEU A O 1
ATOM 1718 N N . LEU A 1 206 ? -7.091 -12.689 0.058 1.00 94.94 206 LEU A N 1
ATOM 1719 C CA . LEU A 1 206 ? -6.757 -13.370 1.307 1.00 94.94 206 LEU A CA 1
ATOM 1720 C C . LEU A 1 206 ? -6.741 -12.400 2.490 1.00 94.94 206 LEU A C 1
ATOM 1722 O O . LEU A 1 206 ? -7.321 -12.706 3.530 1.00 94.94 206 LEU A O 1
ATOM 1726 N N . MET A 1 207 ? -6.134 -11.219 2.336 1.00 95.75 207 MET A N 1
ATOM 1727 C CA . MET A 1 207 ? -6.087 -10.216 3.404 1.00 95.75 207 MET A CA 1
ATOM 1728 C C . MET A 1 207 ? -7.494 -9.801 3.841 1.00 95.75 207 MET A C 1
ATOM 1730 O O . MET A 1 207 ? -7.792 -9.837 5.035 1.00 95.75 207 MET A O 1
ATOM 1734 N N . VAL A 1 208 ? -8.372 -9.454 2.895 1.00 95.94 208 VAL A N 1
ATOM 1735 C CA . VAL A 1 208 ? -9.756 -9.053 3.192 1.00 95.94 208 VAL A CA 1
ATOM 1736 C C . VAL A 1 208 ? -10.537 -10.198 3.832 1.00 95.94 208 VAL A C 1
ATOM 1738 O O . VAL A 1 208 ? -11.187 -9.988 4.856 1.00 95.94 208 VAL A O 1
ATOM 1741 N N . LYS A 1 209 ? -10.433 -11.421 3.296 1.00 95.75 209 LYS A N 1
ATOM 1742 C CA . LYS A 1 209 ? -11.116 -12.600 3.851 1.00 95.75 209 LYS A CA 1
ATOM 1743 C C . LYS A 1 209 ? -10.687 -12.883 5.292 1.00 95.75 209 LYS A C 1
ATOM 1745 O O . LYS A 1 209 ? -11.542 -13.094 6.150 1.00 95.75 209 LYS A O 1
ATOM 1750 N N . CYS A 1 210 ? -9.385 -12.849 5.573 1.00 95.19 210 CYS A N 1
ATOM 1751 C CA . CYS A 1 210 ? -8.854 -13.054 6.920 1.00 95.19 210 CYS A CA 1
ATOM 1752 C C . CYS A 1 210 ? -9.338 -11.974 7.892 1.00 95.19 210 CYS A C 1
ATOM 1754 O O . CYS A 1 210 ? -9.772 -12.299 8.994 1.00 95.19 210 CYS A O 1
ATOM 1756 N N . GLN A 1 211 ? -9.312 -10.702 7.487 1.00 96.19 211 GLN A N 1
ATOM 1757 C CA . GLN A 1 211 ? -9.771 -9.616 8.353 1.00 96.19 211 GLN A CA 1
ATOM 1758 C C . GLN A 1 211 ? -11.279 -9.665 8.618 1.00 96.19 211 GLN A C 1
ATOM 1760 O O . GLN A 1 211 ? -11.696 -9.494 9.760 1.00 96.19 211 GLN A O 1
ATOM 1765 N N . ASN A 1 212 ? -12.091 -9.980 7.606 1.00 96.38 212 ASN A N 1
ATOM 1766 C CA . ASN A 1 212 ? -13.532 -10.150 7.786 1.00 96.38 212 ASN A CA 1
ATOM 1767 C C . ASN A 1 212 ? -13.874 -11.317 8.722 1.00 96.38 212 ASN A C 1
ATOM 1769 O O . ASN A 1 212 ? -14.838 -11.232 9.477 1.00 96.38 212 ASN A O 1
ATOM 1773 N N . LYS A 1 213 ? -13.080 -12.396 8.703 1.00 95.62 213 LYS A N 1
ATOM 1774 C CA . LYS A 1 213 ? -13.249 -13.519 9.637 1.00 95.62 213 LYS A CA 1
ATOM 1775 C C . LYS A 1 213 ? -12.977 -13.107 11.089 1.00 95.62 213 LYS A C 1
ATOM 1777 O O . LYS A 1 213 ? -13.624 -13.629 11.987 1.00 95.62 213 LYS A O 1
ATOM 1782 N N . LEU A 1 214 ? -12.023 -12.203 11.317 1.00 95.00 214 LEU A N 1
ATOM 1783 C CA . LEU A 1 214 ? -11.620 -11.773 12.661 1.00 95.00 214 LEU A CA 1
ATOM 1784 C C . LEU A 1 214 ? -12.514 -10.674 13.239 1.00 95.00 214 LEU A C 1
ATOM 1786 O O . LEU A 1 214 ? -12.785 -10.680 14.435 1.00 95.00 214 LEU A O 1
ATOM 1790 N N . TYR A 1 215 ? -12.939 -9.725 12.405 1.00 94.62 215 TYR A N 1
ATOM 1791 C CA . TYR A 1 215 ? -13.557 -8.481 12.867 1.00 94.62 215 TYR A CA 1
ATOM 1792 C C . TYR A 1 215 ? -14.954 -8.243 12.299 1.00 94.62 215 TYR A C 1
ATOM 1794 O O . TYR A 1 215 ? -15.485 -7.156 12.482 1.00 94.62 215 TYR A O 1
ATOM 1802 N N . GLY A 1 216 ? -15.553 -9.229 11.627 1.00 92.62 216 GLY A N 1
ATOM 1803 C CA . GLY A 1 216 ? -16.871 -9.126 11.003 1.00 92.62 216 GLY A CA 1
ATOM 1804 C C . GLY A 1 216 ? -16.814 -8.719 9.530 1.00 92.62 216 GLY A C 1
ATOM 1805 O O . GLY A 1 216 ? -15.847 -8.124 9.051 1.00 92.62 216 GLY A O 1
ATOM 1806 N N . THR A 1 217 ? -17.867 -9.053 8.783 1.00 93.44 217 THR A N 1
ATOM 1807 C CA . THR A 1 217 ? -17.962 -8.864 7.327 1.00 93.44 217 THR A CA 1
ATOM 1808 C C . THR A 1 217 ? -18.235 -7.406 6.949 1.00 93.44 217 THR A C 1
ATOM 1810 O O . THR A 1 217 ? -19.321 -7.057 6.487 1.00 93.44 217 THR A O 1
ATOM 1813 N N . TYR A 1 218 ? -17.240 -6.544 7.151 1.00 94.00 218 TYR A N 1
ATOM 1814 C CA . TYR A 1 218 ? -17.320 -5.113 6.842 1.00 94.00 218 TYR A CA 1
ATOM 1815 C C . TYR A 1 218 ? -16.651 -4.745 5.518 1.00 94.00 218 TYR A C 1
ATOM 1817 O O . TYR A 1 218 ? -17.036 -3.764 4.883 1.00 94.00 218 TYR A O 1
ATOM 1825 N N . LEU A 1 219 ? -15.634 -5.500 5.104 1.00 95.88 219 LEU A N 1
ATOM 1826 C CA . LEU A 1 219 ? -14.754 -5.139 3.998 1.00 95.88 219 LEU A CA 1
ATOM 1827 C C . LEU A 1 219 ? -15.137 -5.873 2.717 1.00 95.88 219 LEU A C 1
ATOM 1829 O O . LEU A 1 219 ? -15.513 -7.044 2.735 1.00 95.88 219 LEU A O 1
ATOM 1833 N N . SER A 1 220 ? -15.015 -5.199 1.582 1.00 93.56 220 SER A N 1
ATOM 1834 C CA . SER A 1 220 ? -15.263 -5.771 0.262 1.00 93.56 220 SER A CA 1
ATOM 1835 C C . SER A 1 220 ? -14.402 -5.077 -0.793 1.00 93.56 220 SER A C 1
ATOM 1837 O O . SER A 1 220 ? -14.084 -3.893 -0.676 1.00 93.56 220 SER A O 1
ATOM 1839 N N . HIS A 1 221 ? -14.009 -5.830 -1.819 1.00 91.62 221 HIS A N 1
ATOM 1840 C CA . HIS A 1 221 ? -13.329 -5.283 -2.992 1.00 91.62 221 HIS A CA 1
ATOM 1841 C C . HIS A 1 221 ? -14.334 -4.559 -3.882 1.00 91.62 221 HIS A C 1
ATOM 1843 O O . HIS A 1 221 ? -15.494 -4.968 -3.955 1.00 91.62 221 HIS A O 1
ATOM 1849 N N . ASP A 1 222 ? -13.889 -3.519 -4.585 1.00 88.19 222 ASP A N 1
ATOM 1850 C CA . ASP A 1 222 ? -14.712 -2.905 -5.620 1.00 88.19 222 ASP A CA 1
ATOM 1851 C C . ASP A 1 222 ? -15.029 -3.930 -6.714 1.00 88.19 222 ASP A C 1
ATOM 1853 O O . ASP A 1 222 ? -14.191 -4.756 -7.087 1.00 88.19 222 ASP A O 1
ATOM 1857 N N . THR A 1 223 ? -16.242 -3.849 -7.249 1.00 83.19 223 THR A N 1
ATOM 1858 C CA . THR A 1 223 ? -16.645 -4.616 -8.427 1.00 83.19 223 THR A CA 1
ATOM 1859 C C . THR A 1 223 ? -16.779 -3.684 -9.622 1.00 83.19 223 THR A C 1
ATOM 1861 O O . THR A 1 223 ? -16.791 -2.461 -9.484 1.00 83.19 223 THR A O 1
ATOM 1864 N N . VAL A 1 224 ? -16.940 -4.263 -10.812 1.00 76.00 224 VAL A N 1
ATOM 1865 C CA . VAL A 1 224 ? -17.229 -3.501 -12.037 1.00 76.00 224 VAL A CA 1
ATOM 1866 C C . VAL A 1 224 ? -18.483 -2.625 -11.889 1.00 76.00 224 VAL A C 1
ATOM 1868 O O . VAL A 1 224 ? -18.568 -1.563 -12.505 1.00 76.00 224 VAL A O 1
ATOM 1871 N N . TYR A 1 225 ? -19.435 -3.050 -11.055 1.00 76.81 225 TYR A N 1
ATOM 1872 C CA . TYR A 1 225 ? -20.738 -2.407 -10.891 1.00 76.81 225 TYR A CA 1
ATOM 1873 C C . TYR A 1 225 ? -20.832 -1.514 -9.652 1.00 76.81 225 TYR A C 1
ATOM 1875 O O . TYR A 1 225 ? -21.609 -0.562 -9.643 1.00 76.81 225 TYR A O 1
ATOM 1883 N N . LYS A 1 226 ? -20.058 -1.803 -8.599 1.00 80.75 226 LYS A N 1
ATOM 1884 C CA . LYS A 1 226 ? -20.172 -1.127 -7.304 1.00 80.75 226 LYS A CA 1
ATOM 1885 C C . LYS A 1 226 ? -18.804 -0.716 -6.774 1.00 80.75 226 LYS A C 1
ATOM 1887 O O . LYS A 1 226 ? -17.986 -1.558 -6.400 1.00 80.75 226 LYS A O 1
ATOM 1892 N N . ARG A 1 227 ? -18.602 0.600 -6.688 1.00 81.88 227 ARG A N 1
ATOM 1893 C CA . ARG A 1 227 ? -17.436 1.220 -6.052 1.00 81.88 227 ARG A CA 1
ATOM 1894 C C . ARG A 1 227 ? -17.659 1.325 -4.546 1.00 81.88 227 ARG A C 1
ATOM 1896 O O . ARG A 1 227 ? -18.751 1.690 -4.121 1.00 81.88 227 ARG A O 1
ATOM 1903 N N . ASN A 1 228 ? -16.619 1.053 -3.762 1.00 83.12 228 ASN A N 1
ATOM 1904 C CA . ASN A 1 228 ? -16.623 1.103 -2.300 1.00 83.12 228 ASN A CA 1
ATOM 1905 C C . ASN A 1 228 ? -17.787 0.314 -1.655 1.00 83.12 228 ASN A C 1
ATOM 1907 O O . ASN A 1 228 ? -18.568 0.888 -0.902 1.00 83.12 228 ASN A O 1
ATOM 1911 N N . PRO A 1 229 ? -17.936 -0.998 -1.927 1.00 87.88 229 PRO A N 1
ATOM 1912 C CA . PRO A 1 229 ? -19.039 -1.786 -1.377 1.00 87.88 229 PRO A CA 1
ATOM 1913 C C . PRO A 1 229 ? -18.919 -2.099 0.121 1.00 87.88 229 PRO A C 1
ATOM 1915 O O . PRO A 1 229 ? -19.897 -2.564 0.703 1.00 87.88 229 PRO A O 1
ATOM 1918 N N . SER A 1 230 ? -17.751 -1.873 0.732 1.00 91.12 230 SER A N 1
ATOM 1919 C CA . SER A 1 230 ? -17.524 -2.077 2.167 1.00 91.12 230 SER A CA 1
ATOM 1920 C C . SER A 1 230 ? -18.513 -1.273 3.021 1.00 91.12 230 SER A C 1
ATOM 1922 O O . SER A 1 230 ? -18.737 -0.093 2.772 1.00 91.12 230 SER A O 1
ATOM 1924 N N . ASN A 1 231 ? -19.054 -1.872 4.082 1.00 94.38 231 ASN A N 1
ATOM 1925 C CA . ASN A 1 231 ? -19.941 -1.192 5.032 1.00 94.38 231 ASN A CA 1
ATOM 1926 C C . ASN A 1 231 ? -19.123 -0.465 6.114 1.00 94.38 231 ASN A C 1
ATOM 1928 O O . ASN A 1 231 ? -19.087 -0.874 7.276 1.00 94.38 231 ASN A O 1
ATOM 1932 N N . VAL A 1 232 ? -18.413 0.587 5.712 1.00 94.94 232 VAL A N 1
ATOM 1933 C CA . VAL A 1 232 ? -17.430 1.316 6.534 1.00 94.94 232 VAL A CA 1
ATOM 1934 C C . VAL A 1 232 ? -17.497 2.819 6.257 1.00 94.94 232 VAL A C 1
ATOM 1936 O O . VAL A 1 232 ? -18.159 3.268 5.325 1.00 94.94 232 VAL A O 1
ATOM 1939 N N . ILE A 1 233 ? -16.789 3.618 7.053 1.00 94.62 233 ILE A N 1
ATOM 1940 C CA . ILE A 1 233 ? -16.543 5.031 6.737 1.00 94.62 233 ILE A CA 1
ATOM 1941 C C . ILE A 1 233 ? -15.324 5.123 5.810 1.00 94.62 233 ILE A C 1
ATOM 1943 O O . ILE A 1 233 ? -14.259 4.601 6.133 1.00 94.62 233 ILE A O 1
ATOM 1947 N N . HIS A 1 234 ? -15.474 5.791 4.666 1.00 93.12 234 HIS A N 1
ATOM 1948 C CA . HIS A 1 234 ? -14.475 5.849 3.593 1.00 93.12 234 HIS A CA 1
ATOM 1949 C C . HIS A 1 234 ? -13.692 7.175 3.593 1.00 93.12 234 HIS A C 1
ATOM 1951 O O . HIS A 1 234 ? -14.271 8.237 3.345 1.00 93.12 234 HIS A O 1
ATOM 1957 N N . ILE A 1 235 ? -12.371 7.125 3.817 1.00 89.50 235 ILE A N 1
ATOM 1958 C CA . ILE A 1 235 ? -11.495 8.311 3.943 1.00 89.50 235 ILE A CA 1
ATOM 1959 C C . ILE A 1 235 ? -10.414 8.386 2.863 1.00 89.50 235 ILE A C 1
ATOM 1961 O O . ILE A 1 235 ? -9.545 7.486 2.755 1.00 89.50 235 ILE A O 1
#

Radius of gyration: 20.74 Å; chains: 1; bounding box: 43×40×61 Å

pLDDT: mean 85.58, std 12.4, range [39.56, 97.94]

Sequence (235 aa):
MKSKIKFHSIFYRYILFIVLLPIMLLYSISNTTVIDITFFDYTLTINEEWLKYIAIAISIISVGIFSFVNWKFYICKEGIYLRKIDLFVPWNDIVAVSHIWINECGRAGGANRFYYNRKTLVIYREKYKPICIYNSSLFALYLAKLYNSEIKTNIISSTVATTFNLILNGLVFYVLWFKHLSNIKFDIFTVWVVMYAIKSLILPLLMVKCQNKLYGTYLSHDTVYKRNPSNVIHI

Secondary structure (DSSP, 8-state):
----EEEE--THHHHHHHHHHHHHHHHHHHTTS-EEEEETTEEEEE-HHHHHHHHHHHHHHHHHHHHHS-EEEEE-SSEEEEGGGTEEEEGGGEEEEEEEEEEEEEEETTTEEEEEEEEEEEEEESSS--EEEES--THHHHHHHHH-TT-EE-HHHHHHHHHHHHHHHHHHHHHHHHSTTTT--HHHHHHHHHHHHIIIIIHHHHHHHHHHHHH-S------SS-SS-SSSEE-